Protein AF-A0A7C5HRA2-F1 (afdb_monomer)

Sequence (244 aa):
VQYHGIRIGRIEELNIDKDDVTTVIVEISVKAGTPIKTDVKAVMAAVGITGLKQIELVGGDPREENLKPGSYIQAGESTLDIITDKAQDIAAKIDEILRNIANTFDERTQQNIQEAVANTNNSLKNLDLILDDNREGLNESIQNIARISSELANLLSTINDVTEQLDLDQFNMTVSNINQSVSDLTSAFNNINYTVLESQDDVIETIRLLKESMQNINEFSRMISENPSLLFKSRSADSYQGGP

Nearest PDB structures (foldseek):
  8qbw-assembly1_A  TM=3.986E-01  e=1.048E+00  Nostoc punctiforme
  8iyj-assembly1_V0  TM=4.682E-01  e=3.256E+00  Mus musculus
  5nnv-assembly4_D  TM=4.179E-01  e=3.057E+00  Bacillus subtilis subsp. subtilis str. 168

Solvent-accessible surface area (backbone atoms only — not comparable to full-atom values): 14077 Å² total; per-residue (Å²): 57,28,46,87,90,39,82,47,38,41,76,77,46,79,43,66,36,90,90,42,77,91,42,75,50,71,44,68,48,65,51,88,89,65,90,47,28,65,70,27,24,41,22,61,40,68,52,73,94,82,58,49,74,41,48,33,42,45,80,45,60,86,89,48,57,72,54,57,91,93,61,88,68,49,77,45,81,31,70,67,58,56,50,52,52,52,49,51,53,51,51,51,51,51,54,50,52,53,51,52,55,52,60,69,66,28,72,64,55,53,49,52,52,52,51,51,52,52,52,51,54,51,51,52,53,53,48,54,52,55,50,53,56,49,51,53,55,48,52,52,51,51,54,49,52,53,50,52,52,52,52,50,53,52,49,52,57,56,46,72,76,63,69,93,84,64,66,61,67,68,48,51,52,49,53,51,53,49,52,50,52,53,50,52,53,54,50,53,48,55,52,48,54,52,55,52,51,52,53,46,53,53,48,51,52,50,51,50,54,48,50,55,51,51,50,52,51,50,51,51,52,49,50,42,71,79,41,61,66,56,77,69,55,71,81,74,82,84,80,87,91,77,80,136

Structure (mmCIF, N/CA/C/O backbone):
data_AF-A0A7C5HRA2-F1
#
_entry.id   AF-A0A7C5HRA2-F1
#
loop_
_atom_site.group_PDB
_atom_site.id
_atom_site.type_symbol
_atom_site.label_atom_id
_atom_site.label_alt_id
_atom_site.label_comp_id
_atom_site.label_asym_id
_atom_site.label_entity_id
_atom_site.label_seq_id
_atom_site.pdbx_PDB_ins_code
_atom_site.Cartn_x
_atom_site.Cartn_y
_atom_site.Cartn_z
_atom_site.occupancy
_atom_site.B_iso_or_equiv
_atom_site.auth_seq_id
_atom_site.auth_comp_id
_atom_site.auth_asym_id
_atom_site.auth_atom_id
_atom_site.pdbx_PDB_model_num
ATOM 1 N N . VAL A 1 1 ? 26.856 -2.374 -51.300 1.00 92.44 1 VAL A N 1
ATOM 2 C CA . VAL A 1 1 ? 25.779 -1.364 -51.299 1.00 92.44 1 VAL A CA 1
ATOM 3 C C . VAL A 1 1 ? 24.503 -2.031 -51.756 1.00 92.44 1 VAL A C 1
ATOM 5 O O . VAL A 1 1 ? 24.493 -2.638 -52.832 1.00 92.44 1 VAL A O 1
ATOM 8 N N . GLN A 1 2 ? 23.476 -1.984 -50.917 1.00 93.38 2 GLN A N 1
ATOM 9 C CA . GLN A 1 2 ? 22.158 -2.534 -51.212 1.00 93.38 2 GLN A CA 1
ATOM 10 C C . GLN A 1 2 ? 21.100 -1.438 -51.216 1.00 93.38 2 GLN A C 1
ATOM 12 O O . GLN A 1 2 ? 21.294 -0.392 -50.608 1.00 93.38 2 GLN A O 1
ATOM 17 N N . TYR A 1 3 ? 19.994 -1.693 -51.900 1.00 92.44 3 TYR A N 1
ATOM 18 C CA . TYR A 1 3 ? 18.800 -0.869 -51.841 1.00 92.44 3 TYR A CA 1
ATOM 19 C C . TYR A 1 3 ? 17.593 -1.800 -51.760 1.00 92.44 3 TYR A C 1
ATOM 21 O O . TYR A 1 3 ? 17.455 -2.669 -52.622 1.00 92.44 3 TYR A O 1
ATOM 29 N N . HIS A 1 4 ? 16.783 -1.680 -50.705 1.00 84.19 4 HIS A N 1
ATOM 30 C CA . HIS A 1 4 ? 15.670 -2.599 -50.422 1.00 84.19 4 HIS A CA 1
ATOM 31 C C . HIS A 1 4 ? 16.082 -4.088 -50.467 1.00 84.19 4 HIS A C 1
ATOM 33 O O . HIS A 1 4 ? 15.415 -4.913 -51.090 1.00 84.19 4 HIS A O 1
ATOM 39 N N . GLY A 1 5 ? 17.235 -4.437 -49.883 1.00 85.50 5 GLY A N 1
ATOM 40 C CA . GLY A 1 5 ? 17.765 -5.810 -49.901 1.00 85.50 5 GLY A CA 1
ATOM 41 C C . GLY A 1 5 ? 18.353 -6.292 -51.241 1.00 85.50 5 GLY A C 1
ATOM 42 O O . GLY A 1 5 ? 18.783 -7.441 -51.355 1.00 85.50 5 GLY A O 1
ATOM 43 N N . ILE A 1 6 ? 18.398 -5.443 -52.276 1.00 89.75 6 ILE A N 1
ATOM 44 C CA . ILE A 1 6 ? 18.963 -5.786 -53.589 1.00 89.75 6 ILE A CA 1
ATOM 45 C C . ILE A 1 6 ? 20.360 -5.186 -53.726 1.00 89.75 6 ILE A C 1
ATOM 47 O O . ILE A 1 6 ? 20.563 -3.983 -53.567 1.00 89.75 6 ILE A O 1
ATOM 51 N N . ARG A 1 7 ? 21.349 -6.006 -54.104 1.00 93.00 7 ARG A N 1
ATOM 52 C CA . ARG A 1 7 ? 22.711 -5.523 -54.381 1.00 93.00 7 ARG A CA 1
ATOM 53 C C . ARG A 1 7 ? 22.763 -4.703 -55.674 1.00 93.00 7 ARG A C 1
ATOM 55 O O . ARG A 1 7 ? 22.814 -5.244 -56.787 1.00 93.00 7 ARG A O 1
ATOM 62 N N . ILE A 1 8 ? 22.846 -3.389 -55.504 1.00 94.81 8 ILE A N 1
ATOM 63 C CA . ILE A 1 8 ? 22.911 -2.407 -56.594 1.00 94.81 8 ILE A CA 1
ATOM 64 C C . ILE A 1 8 ? 24.325 -1.888 -56.864 1.00 94.81 8 ILE A C 1
ATOM 66 O O . ILE A 1 8 ? 24.553 -1.281 -57.903 1.00 94.81 8 ILE A O 1
ATOM 70 N N . GLY A 1 9 ? 25.280 -2.129 -55.964 1.00 94.69 9 GLY A N 1
ATOM 71 C CA . GLY A 1 9 ? 26.586 -1.484 -56.046 1.00 94.69 9 GLY A CA 1
ATOM 72 C C . GLY A 1 9 ? 27.642 -2.034 -55.094 1.00 94.69 9 GLY A C 1
ATOM 73 O O . GLY A 1 9 ? 27.420 -3.018 -54.369 1.00 94.69 9 GLY A O 1
ATOM 74 N N . ARG A 1 10 ? 28.797 -1.372 -55.068 1.00 94.69 10 ARG A N 1
ATOM 75 C CA . ARG A 1 10 ? 29.923 -1.675 -54.172 1.00 94.69 10 ARG A CA 1
ATOM 76 C C . ARG A 1 10 ? 30.568 -0.389 -53.655 1.00 94.69 10 ARG A C 1
ATOM 78 O O . ARG A 1 10 ? 30.321 0.682 -54.191 1.00 94.69 10 ARG A O 1
ATOM 85 N N . ILE A 1 11 ? 31.335 -0.530 -52.583 1.00 93.94 11 ILE A N 1
ATOM 86 C CA . ILE A 1 11 ? 32.190 0.539 -52.068 1.00 93.94 11 ILE A CA 1
ATOM 87 C C . ILE A 1 11 ? 33.462 0.520 -52.910 1.00 93.94 11 ILE A C 1
ATOM 89 O O . ILE A 1 11 ? 33.999 -0.565 -53.140 1.00 93.94 11 ILE A O 1
ATOM 93 N N . GLU A 1 12 ? 33.884 1.681 -53.392 1.00 94.50 12 GLU A N 1
ATOM 94 C CA . GLU A 1 12 ? 35.141 1.835 -54.129 1.00 94.50 12 GLU A CA 1
ATOM 95 C C . GLU A 1 12 ? 36.240 2.350 -53.206 1.00 94.50 12 GLU A C 1
ATOM 97 O O . GLU A 1 12 ? 37.335 1.795 -53.193 1.00 94.50 12 GLU A O 1
ATOM 102 N N . GLU A 1 13 ? 35.928 3.355 -52.384 1.00 92.69 13 GLU A N 1
ATOM 103 C CA . GLU A 1 13 ? 36.918 4.012 -51.539 1.00 92.69 13 GLU A CA 1
ATOM 104 C C . GLU A 1 13 ? 36.322 4.431 -50.191 1.00 92.69 13 GLU A C 1
ATOM 106 O O . GLU A 1 13 ? 35.136 4.753 -50.083 1.00 92.69 13 GLU A O 1
ATOM 111 N N . LEU A 1 14 ? 37.160 4.412 -49.154 1.00 91.50 14 LEU A N 1
ATOM 112 C CA . LEU A 1 14 ? 36.863 4.984 -47.846 1.00 91.50 14 LEU A CA 1
ATOM 113 C C . LEU A 1 14 ? 37.978 5.955 -47.486 1.00 91.50 14 LEU A C 1
ATOM 115 O O . LEU A 1 14 ? 39.138 5.555 -47.401 1.00 91.50 14 LEU A O 1
ATOM 119 N N . ASN A 1 15 ? 37.606 7.200 -47.222 1.00 91.94 15 ASN A N 1
ATOM 120 C CA . ASN A 1 15 ? 38.526 8.247 -46.816 1.00 91.94 15 ASN A CA 1
ATOM 121 C C . ASN A 1 15 ? 38.026 8.917 -45.542 1.00 91.94 15 ASN A C 1
ATOM 123 O O . ASN A 1 15 ? 36.830 9.125 -45.367 1.00 91.94 15 ASN A O 1
ATOM 127 N N . ILE A 1 16 ? 38.950 9.270 -44.658 1.00 90.81 16 ILE A N 1
ATOM 128 C CA . ILE A 1 16 ? 38.650 10.177 -43.550 1.00 90.81 16 ILE A CA 1
ATOM 129 C C . ILE A 1 16 ? 38.608 11.591 -44.131 1.00 90.81 16 ILE A C 1
ATOM 131 O O . ILE A 1 16 ? 39.481 11.947 -44.931 1.00 90.81 16 ILE A O 1
ATOM 135 N N . ASP A 1 17 ? 37.591 12.368 -43.768 1.00 90.81 17 ASP A N 1
ATOM 136 C CA . ASP A 1 17 ? 37.504 13.758 -44.198 1.00 90.81 17 ASP A CA 1
ATOM 137 C C . ASP A 1 17 ? 38.705 14.548 -43.646 1.00 90.81 17 ASP A C 1
ATOM 139 O O . ASP A 1 17 ? 39.115 14.402 -42.493 1.00 90.81 17 ASP A O 1
ATOM 143 N N . LYS A 1 18 ? 39.325 15.352 -44.511 1.00 90.19 18 LYS A N 1
ATOM 144 C CA . LYS A 1 18 ? 40.526 16.123 -44.172 1.00 90.19 18 LYS A CA 1
ATOM 145 C C . LYS A 1 18 ? 40.200 17.307 -43.271 1.00 90.19 18 LYS A C 1
ATOM 147 O O . LYS A 1 18 ? 41.070 17.721 -42.506 1.00 90.19 18 LYS A O 1
ATOM 152 N N . ASP A 1 19 ? 38.979 17.821 -43.372 1.00 92.06 19 ASP A N 1
ATOM 153 C CA . ASP A 1 19 ? 38.521 18.973 -42.600 1.00 92.06 19 ASP A CA 1
ATOM 154 C C . ASP A 1 19 ? 37.875 18.546 -41.267 1.00 92.06 19 ASP A C 1
ATOM 156 O O . ASP A 1 19 ? 37.924 19.295 -40.291 1.00 92.06 19 ASP A O 1
ATOM 160 N N . ASP A 1 20 ? 37.350 17.316 -41.191 1.00 89.31 20 ASP A N 1
ATOM 161 C CA . ASP A 1 20 ? 36.813 16.700 -39.974 1.00 89.31 20 ASP A CA 1
ATOM 162 C C . ASP A 1 20 ? 37.189 15.212 -39.869 1.00 89.31 20 ASP A C 1
ATOM 164 O O . ASP A 1 20 ? 36.536 14.325 -40.417 1.00 89.31 20 ASP A O 1
ATOM 168 N N . VAL A 1 21 ? 38.209 14.915 -39.064 1.00 88.12 21 VAL A N 1
ATOM 169 C CA . VAL A 1 21 ? 38.712 13.544 -38.875 1.00 88.12 21 VAL A CA 1
ATOM 170 C C . VAL A 1 21 ? 37.714 12.584 -38.215 1.00 88.12 21 VAL A C 1
ATOM 172 O O . VAL A 1 21 ? 37.969 11.379 -38.170 1.00 88.12 21 VAL A O 1
ATOM 175 N N . THR A 1 22 ? 36.601 13.090 -37.674 1.00 86.38 22 THR A N 1
ATOM 176 C CA . THR A 1 22 ? 35.529 12.258 -37.109 1.00 86.38 22 THR A CA 1
ATOM 177 C C . THR A 1 22 ? 34.557 11.746 -38.174 1.00 86.38 22 THR A C 1
ATOM 179 O O . THR A 1 22 ? 33.800 10.808 -37.915 1.00 86.38 22 THR A O 1
ATOM 182 N N . THR A 1 23 ? 34.632 12.292 -39.389 1.00 84.31 23 THR A N 1
ATOM 183 C CA . THR A 1 23 ? 33.767 11.949 -40.514 1.00 84.31 23 THR A CA 1
ATOM 184 C C . THR A 1 23 ? 34.493 11.042 -41.512 1.00 84.31 23 THR A C 1
ATOM 186 O O . THR A 1 23 ? 35.639 11.276 -41.899 1.00 84.31 23 THR A O 1
ATOM 189 N N . VAL A 1 24 ? 33.809 9.986 -41.965 1.00 88.06 24 VAL A N 1
ATOM 190 C CA . VAL A 1 24 ? 34.295 9.083 -43.020 1.00 88.06 24 VAL A CA 1
ATOM 191 C C . VAL A 1 24 ? 33.462 9.288 -44.280 1.00 88.06 24 VAL A C 1
ATOM 193 O O . VAL A 1 24 ? 32.251 9.067 -44.281 1.00 88.06 24 VAL A O 1
ATOM 196 N N . ILE A 1 25 ? 34.124 9.668 -45.367 1.00 90.38 25 ILE A N 1
ATOM 197 C CA . ILE A 1 25 ? 33.543 9.790 -46.701 1.00 90.38 25 ILE A CA 1
ATOM 198 C C . ILE A 1 25 ? 33.693 8.446 -47.409 1.00 90.38 25 ILE A C 1
ATOM 200 O O . ILE A 1 25 ? 34.797 7.917 -47.553 1.00 90.38 25 ILE A O 1
ATOM 204 N N . VAL A 1 26 ? 32.570 7.891 -47.863 1.00 92.88 26 VAL A N 1
ATOM 205 C CA . VAL A 1 26 ? 32.544 6.619 -48.588 1.00 92.88 26 VAL A CA 1
ATOM 206 C C . VAL A 1 26 ? 32.121 6.856 -50.026 1.00 92.88 26 VAL A C 1
ATOM 208 O O . VAL A 1 26 ? 31.001 7.297 -50.286 1.00 92.88 26 VAL A O 1
ATOM 211 N N . GLU A 1 27 ? 32.999 6.511 -50.962 1.00 94.38 27 GLU A N 1
ATOM 212 C CA . GLU A 1 27 ? 32.669 6.515 -52.379 1.00 94.38 27 GLU A CA 1
ATOM 213 C C . GLU A 1 27 ? 32.070 5.166 -52.773 1.00 94.38 27 GLU A C 1
ATOM 215 O O . GLU A 1 27 ? 32.625 4.094 -52.507 1.00 94.38 27 GLU A O 1
ATOM 220 N N . ILE A 1 28 ? 30.906 5.217 -53.416 1.00 94.75 28 ILE A N 1
ATOM 221 C CA . ILE A 1 28 ? 30.190 4.033 -53.874 1.00 94.75 28 ILE A CA 1
ATOM 222 C C . ILE A 1 28 ? 29.969 4.083 -55.379 1.00 94.75 28 ILE A C 1
ATOM 224 O O . ILE A 1 28 ? 29.602 5.114 -55.937 1.00 94.75 28 ILE A O 1
ATOM 228 N N . SER A 1 29 ? 30.091 2.929 -56.029 1.00 94.44 29 SER A N 1
ATOM 229 C CA . SER A 1 29 ? 29.593 2.750 -57.388 1.00 94.44 29 SER A CA 1
ATOM 230 C C . SER A 1 29 ? 28.253 2.033 -57.368 1.00 94.44 29 SER A C 1
ATOM 232 O O . SER A 1 29 ? 28.039 1.061 -56.634 1.00 94.44 29 SER A O 1
ATOM 234 N N . VAL A 1 30 ? 27.340 2.505 -58.211 1.00 94.31 30 VAL A N 1
ATOM 235 C CA . VAL A 1 30 ? 26.008 1.931 -58.402 1.00 94.31 30 VAL A CA 1
ATOM 236 C C . VAL A 1 30 ? 25.861 1.508 -59.862 1.00 94.31 30 VAL A C 1
ATOM 238 O O . VAL A 1 30 ? 26.385 2.154 -60.768 1.00 94.31 30 VAL A O 1
ATOM 241 N N . LYS A 1 31 ? 25.158 0.398 -60.105 1.00 93.94 31 LYS A N 1
ATOM 242 C CA . LYS A 1 31 ? 24.840 -0.087 -61.452 1.00 93.94 31 LYS A CA 1
ATOM 243 C C . LYS A 1 31 ? 24.130 1.005 -62.256 1.00 93.94 31 LYS A C 1
ATOM 245 O O . LYS A 1 31 ? 23.144 1.580 -61.790 1.00 93.94 31 LYS A O 1
ATOM 250 N N . ALA A 1 32 ? 24.601 1.236 -63.479 1.00 88.88 32 ALA A N 1
ATOM 251 C CA . ALA A 1 32 ? 23.994 2.190 -64.400 1.00 88.88 32 ALA A CA 1
ATOM 252 C C . ALA A 1 32 ? 22.493 1.906 -64.589 1.00 88.88 32 ALA A C 1
ATOM 254 O O . ALA A 1 32 ? 22.083 0.752 -64.709 1.00 88.88 32 ALA A O 1
ATOM 255 N N . GLY A 1 33 ? 21.679 2.963 -64.595 1.00 87.00 33 GLY A N 1
ATOM 256 C CA . GLY A 1 33 ? 20.223 2.864 -64.727 1.00 87.00 33 GLY A CA 1
ATOM 257 C C . GLY A 1 33 ? 19.467 2.568 -63.427 1.00 87.00 33 GLY A C 1
ATOM 258 O O . GLY A 1 33 ? 18.241 2.555 -63.453 1.00 87.00 33 GLY A O 1
ATOM 259 N N . THR A 1 34 ? 20.149 2.371 -62.293 1.00 91.69 34 THR A N 1
ATOM 260 C CA . THR A 1 34 ? 19.475 2.263 -60.987 1.00 91.69 34 THR A CA 1
ATOM 261 C C . THR A 1 34 ? 18.924 3.637 -60.580 1.00 91.69 34 THR A C 1
ATOM 263 O O . THR A 1 34 ? 19.719 4.566 -60.422 1.00 91.69 34 THR A O 1
ATOM 266 N N . PRO A 1 35 ? 17.601 3.805 -60.400 1.00 89.94 35 PRO A N 1
ATOM 267 C CA . PRO A 1 35 ? 17.028 5.079 -59.986 1.00 89.94 35 PRO A CA 1
ATOM 268 C C . PRO A 1 35 ? 17.274 5.297 -58.489 1.00 89.94 35 PRO A C 1
ATOM 270 O O . PRO A 1 35 ? 16.682 4.618 -57.654 1.00 89.94 35 PRO A O 1
ATOM 273 N N . ILE A 1 36 ? 18.153 6.239 -58.153 1.00 93.75 36 ILE A N 1
ATOM 274 C CA . ILE A 1 36 ? 18.376 6.709 -56.780 1.00 93.75 36 ILE A CA 1
ATOM 275 C C . ILE A 1 36 ? 17.790 8.114 -56.680 1.00 93.75 36 ILE A C 1
ATOM 277 O O . ILE A 1 36 ? 18.061 8.946 -57.545 1.00 93.75 36 ILE A O 1
ATOM 281 N N . LYS A 1 37 ? 16.962 8.365 -55.667 1.00 95.31 37 LYS A N 1
ATOM 282 C CA . LYS A 1 37 ? 16.280 9.649 -55.461 1.00 95.31 37 LYS A CA 1
ATOM 283 C C . LYS A 1 37 ? 17.049 10.567 -54.516 1.00 95.31 37 LYS A C 1
ATOM 285 O O . LYS A 1 37 ? 17.941 10.114 -53.804 1.00 95.31 37 LYS A O 1
ATOM 290 N N . THR A 1 38 ? 16.704 11.850 -54.518 1.00 94.50 38 THR A N 1
ATOM 291 C CA . THR A 1 38 ? 17.317 12.884 -53.668 1.00 94.50 38 THR A CA 1
ATOM 292 C C . THR A 1 38 ? 17.037 12.720 -52.174 1.00 94.50 38 THR A C 1
ATOM 294 O O . THR A 1 38 ? 17.857 13.151 -51.369 1.00 94.50 38 THR A O 1
ATOM 297 N N . ASP A 1 39 ? 15.930 12.078 -51.790 1.00 93.88 39 ASP A N 1
ATOM 298 C CA . ASP A 1 39 ? 15.554 11.803 -50.393 1.00 93.88 39 ASP A CA 1
ATOM 299 C C . ASP A 1 39 ? 16.203 10.536 -49.813 1.00 93.88 39 ASP A C 1
ATOM 301 O O . ASP A 1 39 ? 16.046 10.242 -48.625 1.00 93.88 39 ASP A O 1
ATOM 305 N N . VAL A 1 40 ? 16.917 9.766 -50.639 1.00 94.81 40 VAL A N 1
ATOM 306 C CA . VAL A 1 40 ? 17.576 8.538 -50.199 1.00 94.81 40 VAL A CA 1
ATOM 307 C C . VAL A 1 40 ? 18.622 8.860 -49.136 1.00 94.81 40 VAL A C 1
ATOM 309 O O . VAL A 1 40 ? 19.435 9.773 -49.288 1.00 94.81 40 VAL A O 1
ATOM 312 N N . LYS A 1 41 ? 18.636 8.052 -48.076 1.00 94.19 41 LYS A N 1
ATOM 313 C CA . LYS A 1 41 ? 19.663 8.076 -47.033 1.00 94.19 41 LYS A CA 1
ATOM 314 C C . LYS A 1 41 ? 20.487 6.800 -47.065 1.00 94.19 41 LYS A C 1
ATOM 316 O O . LYS A 1 41 ? 19.970 5.725 -47.365 1.00 94.19 41 LYS A O 1
ATOM 321 N N . ALA A 1 42 ? 21.766 6.915 -46.735 1.00 93.06 42 ALA A N 1
ATOM 322 C CA . ALA A 1 42 ? 22.669 5.787 -46.575 1.00 93.06 42 ALA A CA 1
ATOM 323 C C . ALA A 1 42 ? 22.761 5.417 -45.092 1.00 93.06 42 ALA A C 1
ATOM 325 O O . ALA A 1 42 ? 23.238 6.209 -44.283 1.00 93.06 42 ALA A O 1
ATOM 326 N N . VAL A 1 43 ? 22.315 4.217 -44.737 1.00 90.75 43 VAL A N 1
ATOM 327 C CA . VAL A 1 43 ? 22.417 3.672 -43.380 1.00 90.75 43 VAL A CA 1
ATOM 328 C C . VAL A 1 43 ? 23.410 2.518 -43.350 1.00 90.75 43 VAL A C 1
ATOM 330 O O . VAL A 1 43 ? 23.557 1.755 -44.310 1.00 90.75 43 VAL A O 1
ATOM 333 N N . MET A 1 44 ? 24.109 2.382 -42.228 1.00 87.88 44 MET A N 1
ATOM 334 C CA . MET A 1 44 ? 24.960 1.229 -41.964 1.00 87.88 44 MET A CA 1
ATOM 335 C C . MET A 1 44 ? 24.098 0.092 -41.418 1.00 87.88 44 MET A C 1
ATOM 337 O O . MET A 1 44 ? 23.525 0.207 -40.340 1.00 87.88 44 MET A O 1
ATOM 341 N N . ALA A 1 45 ? 24.024 -1.017 -42.148 1.00 83.56 45 ALA A N 1
ATOM 342 C CA . ALA A 1 45 ? 23.272 -2.203 -41.754 1.00 83.56 45 ALA A CA 1
ATOM 343 C C . ALA A 1 45 ? 24.225 -3.367 -41.454 1.00 83.56 45 ALA A C 1
ATOM 345 O O . ALA A 1 45 ? 25.201 -3.585 -42.177 1.00 83.56 45 ALA A O 1
ATOM 346 N N . ALA A 1 46 ? 23.948 -4.138 -40.403 1.00 80.06 46 ALA A N 1
ATOM 347 C CA . ALA A 1 46 ? 24.658 -5.385 -40.128 1.00 80.06 46 ALA A CA 1
ATOM 348 C C . ALA A 1 46 ? 23.978 -6.552 -40.855 1.00 80.06 46 ALA A C 1
ATOM 350 O O . ALA A 1 46 ? 22.757 -6.694 -40.808 1.00 80.06 46 ALA A O 1
ATOM 351 N N . VAL A 1 47 ? 24.765 -7.405 -41.509 1.00 75.81 47 VAL A N 1
ATOM 352 C CA . VAL A 1 47 ? 24.266 -8.600 -42.198 1.00 75.81 47 VAL A CA 1
ATOM 353 C C . VAL A 1 47 ? 24.626 -9.845 -41.404 1.00 75.81 47 VAL A C 1
ATOM 355 O O . VAL A 1 47 ? 25.801 -10.164 -41.218 1.00 75.81 47 VAL A O 1
ATOM 358 N N . GLY A 1 48 ? 23.593 -10.583 -41.000 1.00 75.19 48 GLY A N 1
ATOM 359 C CA . GLY A 1 48 ? 23.735 -11.855 -40.302 1.00 75.19 48 GLY A CA 1
ATOM 360 C C . GLY A 1 48 ? 24.371 -11.733 -38.914 1.00 75.19 48 GLY A C 1
ATOM 361 O O . GLY A 1 48 ? 24.588 -10.650 -38.377 1.00 75.19 48 GLY A O 1
ATOM 362 N N . ILE A 1 49 ? 24.678 -12.890 -38.330 1.00 75.38 49 ILE A N 1
ATOM 363 C CA . ILE A 1 49 ? 25.199 -13.018 -36.957 1.00 75.38 49 ILE A CA 1
ATOM 364 C C . ILE A 1 49 ? 26.690 -12.667 -36.846 1.00 75.38 49 ILE A C 1
ATOM 366 O O . ILE A 1 49 ? 27.198 -12.467 -35.749 1.00 75.38 49 ILE A O 1
ATOM 370 N N . THR A 1 50 ? 27.405 -12.587 -37.974 1.00 75.69 50 THR A N 1
ATOM 371 C CA . THR A 1 50 ? 28.838 -12.258 -38.011 1.00 75.69 50 THR A CA 1
ATOM 372 C C . THR A 1 50 ? 29.110 -10.758 -37.903 1.00 75.69 50 THR A C 1
ATOM 374 O O . THR A 1 50 ? 30.269 -10.362 -37.819 1.00 75.69 50 THR A O 1
ATOM 377 N N . GLY A 1 51 ? 28.070 -9.916 -37.947 1.00 71.19 51 GLY A N 1
ATOM 378 C CA . GLY A 1 51 ? 28.197 -8.469 -37.764 1.00 71.19 51 GLY A CA 1
ATOM 379 C C . GLY A 1 51 ? 28.907 -7.741 -38.908 1.00 71.19 51 GLY A C 1
AT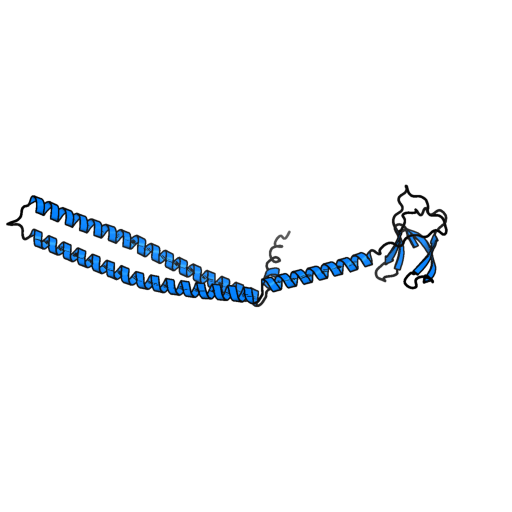OM 380 O O . GLY A 1 51 ? 29.388 -6.624 -38.719 1.00 71.19 51 GLY A O 1
ATOM 381 N N . LEU A 1 52 ? 28.990 -8.349 -40.098 1.00 79.44 52 LEU A N 1
ATOM 382 C CA . LEU A 1 52 ? 29.565 -7.680 -41.265 1.00 79.44 52 LEU A CA 1
ATOM 383 C C . LEU A 1 52 ? 28.687 -6.485 -41.638 1.00 79.44 52 LEU A C 1
ATOM 385 O O . LEU A 1 52 ? 27.485 -6.635 -41.859 1.00 79.44 52 LEU A O 1
ATOM 389 N N . LYS A 1 53 ? 29.291 -5.297 -41.699 1.00 82.06 53 LYS A N 1
ATOM 390 C CA . LYS A 1 53 ? 28.577 -4.057 -42.003 1.00 82.06 53 LYS A CA 1
ATOM 391 C C . LYS A 1 53 ? 28.501 -3.828 -43.511 1.00 82.06 53 LYS A C 1
ATOM 393 O O . LYS A 1 53 ? 29.469 -4.051 -44.237 1.00 82.06 53 LYS A O 1
ATOM 398 N N . GLN A 1 54 ? 27.358 -3.346 -43.975 1.00 87.81 54 GLN A N 1
ATOM 399 C CA . GLN A 1 54 ? 27.138 -2.913 -45.347 1.00 87.81 54 GLN A CA 1
ATOM 400 C C . GLN A 1 54 ? 26.421 -1.565 -45.377 1.00 87.81 54 GLN A C 1
ATOM 402 O O . GLN A 1 54 ? 25.707 -1.214 -44.444 1.00 87.81 54 GLN A O 1
ATOM 407 N N . ILE A 1 55 ? 26.558 -0.854 -46.493 1.00 91.62 55 ILE A N 1
ATOM 408 C CA . ILE A 1 55 ? 25.718 0.308 -46.783 1.00 91.62 55 ILE A CA 1
ATOM 409 C C . ILE A 1 55 ? 24.403 -0.178 -47.379 1.00 91.62 55 ILE A C 1
ATOM 411 O O . ILE A 1 55 ? 24.402 -0.853 -48.422 1.00 91.62 55 ILE A O 1
ATOM 415 N N . GLU A 1 56 ? 23.311 0.204 -46.736 1.00 92.31 56 GLU A N 1
ATOM 416 C CA . GLU A 1 56 ? 21.954 0.079 -47.238 1.00 92.31 56 GLU A CA 1
ATOM 417 C C . GLU A 1 56 ? 21.395 1.470 -47.524 1.00 92.31 56 GLU A C 1
ATOM 419 O O . GLU A 1 56 ? 21.505 2.391 -46.720 1.00 92.31 56 GLU A O 1
ATOM 424 N N . LEU A 1 57 ? 20.843 1.638 -48.716 1.00 93.19 57 LEU A N 1
ATOM 425 C CA . LEU A 1 57 ? 20.116 2.836 -49.084 1.00 93.19 57 LEU A CA 1
ATOM 426 C C . LEU A 1 57 ? 18.657 2.658 -48.658 1.00 93.19 57 LEU A C 1
ATOM 428 O O . LEU A 1 57 ? 18.082 1.589 -48.865 1.00 93.19 57 LEU A O 1
ATOM 432 N N . VAL A 1 58 ? 18.064 3.688 -48.065 1.00 91.56 58 VAL A N 1
ATOM 433 C CA . VAL A 1 58 ? 16.673 3.695 -47.589 1.00 91.56 58 VAL A CA 1
ATOM 434 C C . VAL A 1 58 ? 15.967 4.974 -48.036 1.00 91.56 58 VAL A C 1
ATOM 436 O O . VAL A 1 58 ? 16.605 6.015 -48.176 1.00 91.56 58 VAL A O 1
ATOM 439 N N . GLY A 1 59 ? 14.656 4.897 -48.270 1.00 90.50 59 GLY A N 1
ATOM 440 C CA . GLY A 1 59 ? 13.860 5.987 -48.849 1.00 90.50 59 GLY A CA 1
ATOM 441 C C . GLY A 1 59 ? 13.657 5.821 -50.354 1.00 90.50 59 GLY A C 1
ATOM 442 O O . GLY A 1 59 ? 13.739 4.704 -50.874 1.00 90.50 59 GLY A O 1
ATOM 443 N N . GLY A 1 60 ? 13.408 6.923 -51.057 1.00 91.12 60 GLY A N 1
ATOM 444 C CA . GLY A 1 60 ? 13.206 6.940 -52.502 1.00 91.12 60 GLY A CA 1
ATOM 445 C C . GLY A 1 60 ? 11.774 7.194 -52.922 1.00 91.12 60 GLY A C 1
ATOM 446 O O . GLY A 1 60 ? 11.219 6.415 -53.703 1.00 91.12 60 GLY A O 1
ATOM 447 N N . ASP A 1 61 ? 11.176 8.271 -52.415 1.00 91.69 61 ASP A N 1
ATOM 448 C CA . ASP A 1 61 ? 9.860 8.715 -52.867 1.00 91.69 61 ASP A CA 1
ATOM 449 C C . ASP A 1 61 ? 9.866 8.887 -54.405 1.00 91.69 61 ASP A C 1
ATOM 451 O O . ASP A 1 61 ? 10.684 9.629 -54.958 1.00 91.69 61 ASP A O 1
ATOM 455 N N . PRO A 1 62 ? 8.971 8.210 -55.150 1.00 88.81 62 PRO A N 1
ATOM 456 C CA . PRO A 1 62 ? 8.932 8.297 -56.608 1.00 88.81 62 PRO A CA 1
ATOM 457 C C . PRO A 1 62 ? 8.768 9.721 -57.157 1.00 88.81 62 PRO A C 1
ATOM 459 O O . PRO A 1 62 ? 9.144 9.960 -58.308 1.00 88.81 62 PRO A O 1
ATOM 462 N N . ARG A 1 63 ? 8.203 10.635 -56.354 1.00 92.62 63 ARG A N 1
ATOM 463 C CA . ARG A 1 63 ? 7.964 12.046 -56.697 1.00 92.62 63 ARG A CA 1
ATOM 464 C C . ARG A 1 63 ? 9.226 12.902 -56.643 1.00 92.62 63 ARG A C 1
ATOM 466 O O . ARG A 1 63 ? 9.236 13.978 -57.232 1.00 92.62 63 ARG A O 1
ATOM 473 N N . GLU A 1 64 ? 10.263 12.428 -55.965 1.00 93.75 64 GLU A N 1
ATOM 474 C CA . GLU A 1 64 ? 11.535 13.128 -55.827 1.00 93.75 64 GLU A CA 1
ATOM 475 C C . GLU A 1 64 ? 12.380 13.023 -57.102 1.00 93.75 64 GLU A C 1
ATOM 477 O O . GLU A 1 64 ? 12.227 12.113 -57.934 1.00 93.75 64 GLU A O 1
ATOM 482 N N . GLU A 1 65 ? 13.299 13.972 -57.264 1.00 93.94 65 GLU A N 1
ATOM 483 C CA . GLU A 1 65 ? 14.209 13.998 -58.402 1.00 93.94 65 GLU A CA 1
ATOM 484 C C . GLU A 1 65 ? 15.240 12.866 -58.318 1.00 93.94 65 GLU A C 1
ATOM 486 O O . GLU A 1 65 ? 15.562 12.342 -57.250 1.00 93.94 65 GLU A O 1
ATOM 491 N N . ASN A 1 66 ? 15.773 12.458 -59.472 1.00 92.62 66 ASN A N 1
ATOM 492 C CA . ASN A 1 66 ? 16.861 11.487 -59.490 1.00 92.62 66 ASN A CA 1
ATOM 493 C C . ASN A 1 66 ? 18.168 12.170 -59.076 1.00 92.62 66 ASN A C 1
ATOM 495 O O . ASN A 1 66 ? 18.559 13.196 -59.639 1.00 92.62 66 ASN A O 1
ATOM 499 N N . LEU A 1 67 ? 18.874 11.546 -58.142 1.00 93.56 67 LEU A N 1
ATOM 500 C CA . LEU A 1 67 ? 20.187 11.973 -57.702 1.00 93.56 67 LEU A CA 1
ATOM 501 C C . LEU A 1 67 ? 21.190 11.861 -58.861 1.00 93.56 67 LEU A C 1
ATOM 503 O O . LEU A 1 67 ? 21.278 10.832 -59.538 1.00 93.56 67 LEU A O 1
ATOM 507 N N . LYS A 1 68 ? 21.954 12.928 -59.107 1.00 92.25 68 LYS A N 1
ATOM 508 C CA . LYS A 1 68 ? 22.941 12.961 -60.194 1.00 92.25 68 LYS A CA 1
ATOM 509 C C . LYS A 1 68 ? 24.218 12.210 -59.788 1.00 92.25 68 LYS A C 1
ATOM 511 O O . LYS A 1 68 ? 24.616 12.305 -58.625 1.00 92.25 68 LYS A O 1
ATOM 516 N N . PRO A 1 69 ? 24.911 11.527 -60.718 1.00 89.69 69 PRO A N 1
ATOM 517 C CA . PRO A 1 69 ? 26.223 10.941 -60.44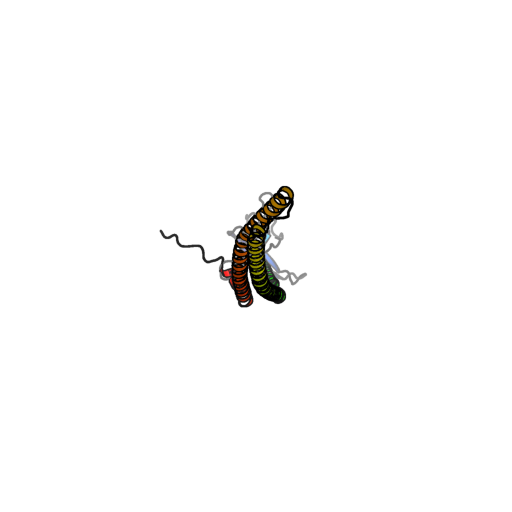1 1.00 89.69 69 PRO A CA 1
ATOM 518 C C . PRO A 1 69 ? 27.201 11.967 -59.851 1.00 89.69 69 PRO A C 1
ATOM 520 O O . PRO A 1 69 ? 27.230 13.113 -60.297 1.00 89.69 69 PRO A O 1
ATOM 523 N N . GLY A 1 70 ? 27.979 11.553 -58.848 1.00 88.31 70 GLY A N 1
ATOM 524 C CA . GLY A 1 70 ? 28.902 12.427 -58.111 1.00 88.31 70 GLY A CA 1
ATOM 525 C C . GLY A 1 70 ? 28.249 13.303 -57.034 1.00 88.31 70 GLY A C 1
ATOM 526 O O . GLY A 1 70 ? 28.947 14.069 -56.379 1.00 88.31 70 GLY A O 1
ATOM 527 N N . SER A 1 71 ? 26.930 13.206 -56.834 1.00 92.44 71 SER A N 1
ATOM 528 C CA . SER A 1 71 ? 26.247 13.883 -55.723 1.00 92.44 71 SER A CA 1
ATOM 529 C C . SER A 1 71 ? 26.406 13.108 -54.413 1.00 92.44 71 SER A C 1
ATOM 531 O O . SER A 1 71 ? 26.613 11.895 -54.416 1.00 92.44 71 SER A O 1
ATOM 533 N N . TYR A 1 72 ? 26.235 13.806 -53.292 1.00 91.31 72 TYR A N 1
ATOM 534 C CA . TYR A 1 72 ? 26.287 13.218 -51.955 1.00 91.31 72 TYR A CA 1
ATOM 535 C C . TYR A 1 72 ? 24.934 12.645 -51.520 1.00 91.31 72 TYR A C 1
ATOM 537 O O . TYR A 1 72 ? 23.885 13.231 -51.789 1.00 91.31 72 TYR A O 1
ATOM 545 N N . ILE A 1 73 ? 24.977 11.519 -50.806 1.00 93.38 73 ILE A N 1
ATOM 546 C CA . ILE A 1 73 ? 23.829 10.903 -50.128 1.00 93.38 73 ILE A CA 1
ATOM 547 C C . ILE A 1 73 ? 23.971 11.188 -48.633 1.00 93.38 73 ILE A C 1
ATOM 549 O O . ILE A 1 73 ? 25.042 10.966 -48.068 1.00 93.38 73 ILE A O 1
ATOM 553 N N . GLN A 1 74 ? 22.907 11.663 -47.984 1.00 91.12 74 GLN A N 1
ATOM 554 C CA . GLN A 1 74 ? 22.943 11.923 -46.543 1.00 91.12 74 GLN A CA 1
ATOM 555 C C . GLN A 1 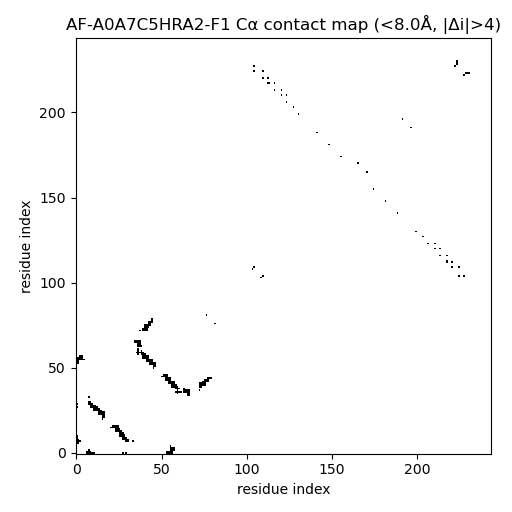74 ? 23.041 10.615 -45.750 1.00 91.12 74 GLN A C 1
ATOM 557 O O . GLN A 1 74 ? 22.358 9.636 -46.061 1.00 91.12 74 GLN A O 1
ATOM 562 N N . ALA A 1 75 ? 23.855 10.609 -44.694 1.00 88.56 75 ALA A N 1
ATOM 563 C CA . ALA A 1 75 ? 23.880 9.506 -43.742 1.00 88.56 75 ALA A CA 1
ATOM 564 C C . ALA A 1 75 ? 22.567 9.466 -42.940 1.00 88.56 75 ALA A C 1
ATOM 566 O O . ALA A 1 75 ? 22.045 10.502 -42.523 1.00 88.56 75 ALA A O 1
ATOM 567 N N . GLY A 1 76 ? 22.017 8.270 -42.745 1.00 83.19 76 GLY A N 1
ATOM 568 C CA . GLY A 1 76 ? 20.903 8.018 -41.835 1.00 83.19 76 GLY A CA 1
ATOM 569 C C . GLY A 1 76 ? 21.355 7.261 -40.586 1.00 83.19 76 GLY A C 1
ATOM 570 O O . GLY A 1 76 ? 22.460 6.721 -40.537 1.00 83.19 76 GLY A O 1
ATOM 571 N N . GLU A 1 77 ? 20.477 7.182 -39.591 1.00 78.31 77 GLU A N 1
ATOM 572 C CA . GLU A 1 77 ? 20.732 6.436 -38.357 1.00 78.31 77 GLU A CA 1
ATOM 573 C C . GLU A 1 77 ? 20.681 4.919 -38.596 1.00 78.31 77 GLU A C 1
ATOM 575 O O . GLU A 1 77 ? 19.805 4.405 -39.297 1.00 78.31 77 GLU A O 1
ATOM 580 N N . SER A 1 78 ? 21.626 4.188 -38.004 1.00 70.94 78 SER A N 1
ATOM 581 C CA . SER A 1 78 ? 21.631 2.723 -38.011 1.00 70.94 78 SER A CA 1
ATOM 582 C C . SER A 1 78 ? 20.577 2.190 -37.037 1.00 70.94 78 SER A C 1
ATOM 584 O O . SER A 1 78 ? 20.481 2.623 -35.890 1.00 70.94 78 SER A O 1
ATOM 586 N N . THR A 1 79 ? 19.808 1.183 -37.460 1.00 65.50 79 THR A N 1
ATOM 587 C CA . THR A 1 79 ? 18.801 0.519 -36.612 1.00 65.50 79 THR A CA 1
ATOM 588 C C . THR A 1 79 ? 19.392 -0.123 -35.359 1.00 65.50 79 THR A C 1
ATOM 590 O O . THR A 1 79 ? 18.696 -0.230 -34.354 1.00 65.50 79 THR A O 1
ATOM 593 N N . LEU A 1 80 ? 20.657 -0.556 -35.391 1.00 63.97 80 LEU A N 1
ATOM 594 C CA . LEU A 1 80 ? 21.321 -1.114 -34.207 1.00 63.97 80 LEU A CA 1
ATOM 595 C C . LEU A 1 80 ? 21.653 -0.043 -33.168 1.00 63.97 80 LEU A C 1
ATOM 597 O O . LEU A 1 80 ? 21.590 -0.328 -31.972 1.00 63.97 80 LEU A O 1
ATOM 601 N N . ASP A 1 81 ? 21.959 1.170 -33.618 1.00 64.50 81 ASP A N 1
ATOM 602 C CA . ASP A 1 81 ? 22.286 2.288 -32.734 1.00 64.50 81 ASP A CA 1
ATOM 603 C C . ASP A 1 81 ? 21.006 2.703 -31.991 1.00 64.50 81 ASP A C 1
ATOM 605 O O . ASP A 1 81 ? 20.969 2.702 -30.763 1.00 64.50 81 ASP A O 1
ATOM 609 N N . ILE A 1 82 ? 19.891 2.825 -32.726 1.00 63.59 82 ILE A N 1
ATOM 610 C CA . ILE A 1 82 ? 18.554 3.081 -32.164 1.00 63.59 82 ILE A CA 1
ATOM 611 C C . ILE A 1 82 ? 18.139 2.006 -31.143 1.00 63.59 82 ILE A C 1
ATOM 613 O O . ILE A 1 82 ? 17.583 2.324 -30.090 1.00 63.59 82 ILE A O 1
ATOM 617 N N . ILE A 1 83 ? 18.368 0.720 -31.437 1.00 67.00 83 ILE A N 1
ATOM 618 C CA . ILE A 1 83 ? 18.013 -0.378 -30.519 1.00 67.00 83 ILE A CA 1
ATOM 619 C C . ILE A 1 83 ? 18.860 -0.324 -29.245 1.00 67.00 83 ILE A C 1
ATOM 621 O O . ILE A 1 83 ? 18.336 -0.557 -28.156 1.00 67.00 83 ILE A O 1
ATOM 625 N N . THR A 1 84 ? 20.152 -0.024 -29.374 1.00 71.06 84 THR A N 1
ATOM 626 C CA . THR A 1 84 ? 21.076 0.041 -28.236 1.00 71.06 84 THR A CA 1
ATOM 627 C C . THR A 1 84 ? 20.695 1.179 -27.294 1.00 71.06 84 THR A C 1
ATOM 629 O O . THR A 1 84 ? 20.589 0.953 -26.089 1.00 71.06 84 THR A O 1
ATOM 632 N N . ASP A 1 85 ? 20.379 2.353 -27.838 1.00 70.25 85 ASP A N 1
ATOM 633 C CA . ASP A 1 85 ? 19.948 3.514 -27.055 1.00 70.25 85 ASP A CA 1
ATOM 634 C C . ASP A 1 85 ? 18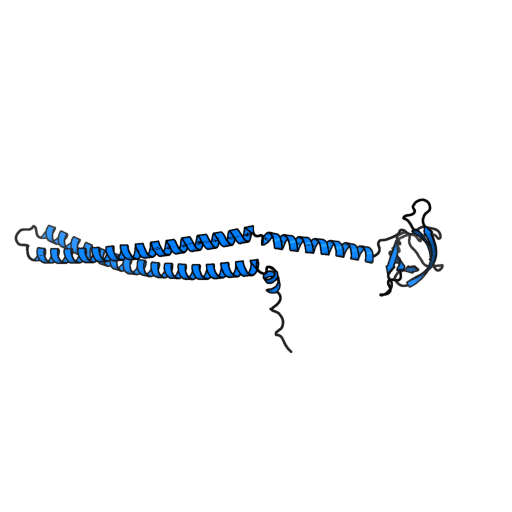.624 3.234 -26.331 1.00 70.25 85 ASP A C 1
ATOM 636 O O . ASP A 1 85 ? 18.501 3.418 -25.118 1.00 70.25 85 ASP A O 1
ATOM 640 N N . LYS A 1 86 ? 17.646 2.652 -27.040 1.00 69.12 86 LYS A N 1
ATOM 641 C CA . LYS A 1 86 ? 16.369 2.221 -26.446 1.00 69.12 86 LYS A CA 1
ATOM 642 C C . LYS A 1 86 ? 16.562 1.201 -25.321 1.00 69.12 86 LYS A C 1
ATOM 644 O O . LYS A 1 86 ? 15.824 1.233 -24.338 1.00 69.12 86 LYS A O 1
ATOM 649 N N . ALA A 1 87 ? 17.514 0.279 -25.458 1.00 69.06 87 ALA A N 1
ATOM 650 C CA . ALA A 1 87 ? 17.798 -0.719 -24.432 1.00 69.06 87 ALA A CA 1
ATOM 651 C C . ALA A 1 87 ? 18.408 -0.086 -23.170 1.00 69.06 87 ALA A C 1
ATOM 653 O O . ALA A 1 87 ? 18.037 -0.474 -22.060 1.00 69.06 87 ALA A O 1
ATOM 654 N N . GLN A 1 88 ? 19.286 0.909 -23.327 1.00 75.75 88 GLN A N 1
ATOM 655 C CA . GLN A 1 88 ? 19.845 1.672 -22.206 1.00 75.75 88 GLN A CA 1
ATOM 656 C C . GLN A 1 88 ? 18.760 2.469 -21.469 1.00 75.75 88 GLN A C 1
ATOM 658 O O . GLN A 1 88 ? 18.686 2.402 -20.241 1.00 75.75 88 GLN A O 1
ATOM 663 N N . ASP A 1 89 ? 17.857 3.126 -22.202 1.00 74.50 89 ASP A N 1
ATOM 664 C CA . ASP A 1 89 ? 16.710 3.838 -21.622 1.00 74.50 89 ASP A CA 1
ATOM 665 C C . ASP A 1 89 ? 15.798 2.906 -20.808 1.00 74.50 89 ASP A C 1
ATOM 667 O O . ASP A 1 89 ? 15.338 3.251 -19.716 1.00 74.50 89 ASP A O 1
ATOM 671 N N . ILE A 1 90 ? 15.524 1.705 -21.328 1.00 71.38 90 ILE A N 1
ATOM 672 C CA . ILE A 1 90 ? 14.720 0.695 -20.628 1.00 71.38 90 ILE A CA 1
ATOM 673 C C . ILE A 1 90 ? 15.428 0.242 -19.348 1.00 71.38 90 ILE A C 1
ATOM 675 O O . ILE A 1 90 ? 14.786 0.159 -18.300 1.00 71.38 90 ILE A O 1
ATOM 679 N N . ALA A 1 91 ? 16.736 -0.018 -19.408 1.00 72.00 91 ALA A N 1
ATOM 680 C CA . ALA A 1 91 ? 17.515 -0.413 -18.238 1.00 72.00 91 ALA A CA 1
ATOM 681 C C . ALA A 1 91 ? 17.487 0.668 -17.144 1.00 72.00 91 ALA A C 1
ATOM 683 O O . ALA A 1 91 ? 17.257 0.350 -15.977 1.00 72.00 91 ALA A O 1
ATOM 684 N N . ALA A 1 92 ? 17.624 1.944 -17.522 1.00 78.81 92 ALA A N 1
ATOM 685 C CA . ALA A 1 92 ? 17.538 3.067 -16.591 1.00 78.81 92 ALA A CA 1
ATOM 686 C C . ALA A 1 92 ? 16.158 3.165 -15.913 1.00 78.81 92 ALA A C 1
ATOM 688 O O . ALA A 1 92 ? 16.073 3.355 -14.699 1.00 78.81 92 ALA A O 1
ATOM 689 N N . LYS A 1 93 ? 15.069 2.966 -16.669 1.00 70.19 93 LYS A N 1
ATOM 690 C CA . LYS A 1 93 ? 13.702 2.964 -16.117 1.00 70.19 93 LYS A CA 1
ATOM 691 C C . LYS A 1 93 ? 13.439 1.792 -15.177 1.00 70.19 93 LYS A C 1
ATOM 693 O O . LYS A 1 93 ? 12.741 1.957 -14.180 1.00 70.19 93 LYS A O 1
ATOM 698 N N . ILE A 1 94 ? 13.986 0.613 -15.475 1.00 66.56 94 ILE A N 1
ATOM 699 C CA . ILE A 1 94 ? 13.897 -0.546 -14.577 1.00 66.56 94 ILE A CA 1
ATOM 700 C C . ILE A 1 94 ? 14.603 -0.236 -13.254 1.00 66.56 94 ILE A C 1
ATOM 702 O O . ILE A 1 94 ? 14.036 -0.475 -12.191 1.00 66.56 94 ILE A O 1
ATOM 706 N N . ASP A 1 95 ? 15.799 0.346 -13.310 1.00 70.00 95 ASP A N 1
ATOM 707 C CA . ASP A 1 95 ? 16.578 0.721 -12.127 1.00 70.00 95 ASP A CA 1
ATOM 708 C C . ASP A 1 95 ? 15.854 1.781 -11.263 1.00 70.00 95 ASP A C 1
ATOM 710 O O . ASP A 1 95 ? 15.814 1.685 -10.036 1.00 70.00 95 ASP A O 1
ATOM 714 N N . GLU A 1 96 ? 15.183 2.754 -11.888 1.00 72.06 96 GLU A N 1
ATOM 715 C CA . GLU A 1 96 ? 14.334 3.734 -11.194 1.00 72.06 96 GLU A CA 1
ATOM 716 C C . GLU A 1 96 ? 13.116 3.091 -10.506 1.00 72.06 96 GLU A C 1
ATOM 718 O O . GLU A 1 96 ? 12.842 3.370 -9.336 1.00 72.06 96 GLU A O 1
ATOM 723 N N . ILE A 1 97 ? 12.408 2.191 -11.196 1.00 61.16 97 ILE A N 1
ATOM 724 C CA . ILE A 1 97 ? 11.264 1.459 -10.631 1.00 61.16 97 ILE A CA 1
ATOM 725 C C . ILE A 1 97 ? 11.703 0.632 -9.417 1.00 61.16 97 ILE A C 1
ATOM 727 O O . ILE A 1 97 ? 11.036 0.661 -8.381 1.00 61.16 97 ILE A O 1
ATOM 731 N N . LEU A 1 98 ? 12.839 -0.065 -9.515 1.00 61.81 98 LEU A N 1
ATOM 732 C CA . LEU A 1 98 ? 13.383 -0.865 -8.418 1.00 61.81 98 LEU A CA 1
ATOM 733 C C . LEU A 1 98 ? 13.742 -0.001 -7.202 1.00 61.81 98 LEU A C 1
ATOM 735 O O . LEU A 1 98 ? 13.405 -0.370 -6.076 1.00 61.81 98 LEU A O 1
ATOM 739 N N . ARG A 1 99 ? 14.344 1.177 -7.414 1.00 68.00 99 ARG A N 1
ATOM 740 C CA . ARG A 1 99 ? 14.613 2.143 -6.335 1.00 68.00 99 ARG A CA 1
ATOM 741 C C . ARG A 1 99 ? 13.336 2.667 -5.680 1.00 68.00 99 ARG A C 1
ATOM 743 O O . ARG A 1 99 ? 13.271 2.740 -4.457 1.00 68.00 99 ARG A O 1
ATOM 750 N N . ASN A 1 100 ? 12.308 2.992 -6.459 1.00 57.41 100 ASN A N 1
ATOM 751 C CA . ASN A 1 100 ? 11.037 3.490 -5.922 1.00 57.41 100 ASN A CA 1
ATOM 752 C C . ASN A 1 100 ? 10.284 2.427 -5.110 1.00 57.41 100 ASN A C 1
ATOM 754 O O . ASN A 1 100 ? 9.716 2.738 -4.063 1.00 57.41 100 ASN A O 1
ATOM 758 N N . ILE A 1 101 ? 10.325 1.165 -5.545 1.00 53.56 101 ILE A N 1
ATOM 759 C CA . ILE A 1 101 ? 9.783 0.031 -4.785 1.00 53.56 101 ILE A CA 1
ATOM 760 C C . ILE A 1 101 ? 10.544 -0.135 -3.464 1.00 53.56 101 ILE A C 1
ATOM 762 O O . ILE A 1 101 ? 9.912 -0.254 -2.416 1.00 53.56 101 ILE A O 1
ATOM 766 N N . ALA A 1 102 ? 11.880 -0.092 -3.502 1.00 55.81 102 ALA A N 1
ATOM 767 C CA . ALA A 1 102 ? 12.709 -0.190 -2.303 1.00 55.81 102 ALA A CA 1
ATOM 768 C C . ALA A 1 102 ? 12.434 0.956 -1.311 1.00 55.81 102 ALA A C 1
ATOM 770 O O . ALA A 1 102 ? 12.336 0.715 -0.114 1.00 55.81 102 ALA A O 1
ATOM 771 N N . ASN A 1 103 ? 12.226 2.181 -1.805 1.00 56.12 103 ASN A N 1
ATOM 772 C CA . ASN A 1 103 ? 11.924 3.352 -0.973 1.00 56.12 103 ASN A CA 1
ATOM 773 C C . ASN A 1 103 ? 10.486 3.367 -0.422 1.00 56.12 103 ASN A C 1
ATOM 775 O O . ASN A 1 103 ? 10.231 3.992 0.602 1.00 56.12 103 ASN A O 1
ATOM 779 N N . THR A 1 104 ? 9.536 2.697 -1.079 1.00 50.41 104 THR A N 1
ATOM 780 C CA . THR A 1 104 ? 8.151 2.566 -0.580 1.00 50.41 104 THR A CA 1
ATOM 781 C C . THR A 1 104 ? 8.057 1.544 0.565 1.00 50.41 104 THR A C 1
ATOM 783 O O . THR A 1 104 ? 7.152 1.622 1.390 1.00 50.41 104 THR A O 1
ATOM 786 N N . PHE A 1 105 ? 9.023 0.625 0.654 1.00 55.56 105 PHE A N 1
ATOM 787 C CA . PHE A 1 105 ? 9.226 -0.298 1.777 1.00 55.56 105 PHE A CA 1
ATOM 788 C C . PHE A 1 105 ? 10.472 0.071 2.600 1.00 55.56 105 PHE A C 1
ATOM 790 O O . PHE A 1 105 ? 11.191 -0.810 3.076 1.00 55.56 105 PHE A O 1
ATOM 797 N N . ASP A 1 106 ? 10.731 1.373 2.759 1.00 61.50 106 ASP A N 1
ATOM 798 C CA . ASP A 1 106 ? 11.839 1.875 3.573 1.00 61.50 106 ASP A CA 1
ATOM 799 C C . ASP A 1 106 ? 11.702 1.486 5.062 1.00 61.50 106 ASP A C 1
ATOM 801 O O . ASP A 1 106 ? 10.619 1.162 5.561 1.00 61.50 106 ASP A O 1
ATOM 805 N N . GLU A 1 107 ? 12.820 1.536 5.797 1.00 63.22 107 GLU A N 1
ATOM 806 C CA . GLU A 1 107 ? 12.865 1.258 7.245 1.00 63.22 107 GLU A CA 1
ATOM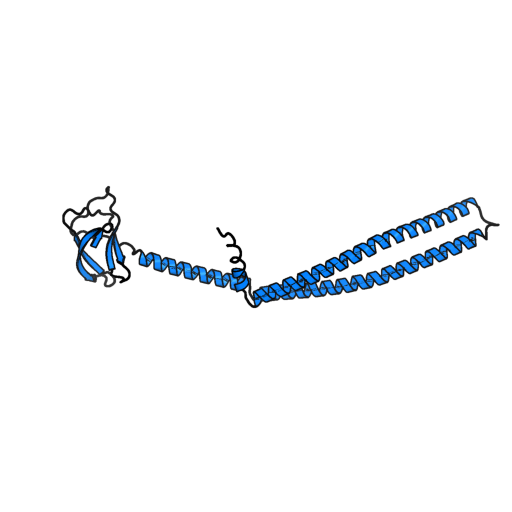 807 C C . GLU A 1 107 ? 11.841 2.092 8.029 1.00 63.22 107 GLU A C 1
ATOM 809 O O . GLU A 1 107 ? 11.263 1.618 9.004 1.00 63.22 107 GLU A O 1
ATOM 814 N N . ARG A 1 108 ? 11.559 3.316 7.573 1.00 59.25 108 ARG A N 1
ATOM 815 C CA . ARG A 1 108 ? 10.589 4.224 8.191 1.00 59.25 108 ARG A CA 1
ATOM 816 C C . ARG A 1 108 ? 9.156 3.704 8.084 1.00 59.25 108 ARG A C 1
ATOM 818 O O . ARG A 1 108 ? 8.409 3.766 9.056 1.00 59.25 108 ARG A O 1
ATOM 825 N N . THR A 1 109 ? 8.754 3.175 6.932 1.00 56.50 109 THR A N 1
ATOM 826 C CA . THR A 1 109 ? 7.425 2.572 6.756 1.00 56.50 109 THR A CA 1
ATOM 827 C C . THR A 1 109 ? 7.286 1.313 7.611 1.00 56.50 109 THR A C 1
ATOM 829 O O . THR A 1 109 ? 6.247 1.103 8.238 1.00 56.50 109 THR A O 1
ATOM 832 N N . GLN A 1 110 ? 8.354 0.519 7.723 1.00 59.28 110 GLN A N 1
ATOM 833 C CA . GLN A 1 110 ? 8.384 -0.650 8.605 1.00 59.28 110 GLN A CA 1
ATOM 834 C C . GLN A 1 110 ? 8.268 -0.261 10.086 1.00 59.28 110 GLN A C 1
ATOM 836 O O . GLN A 1 110 ? 7.4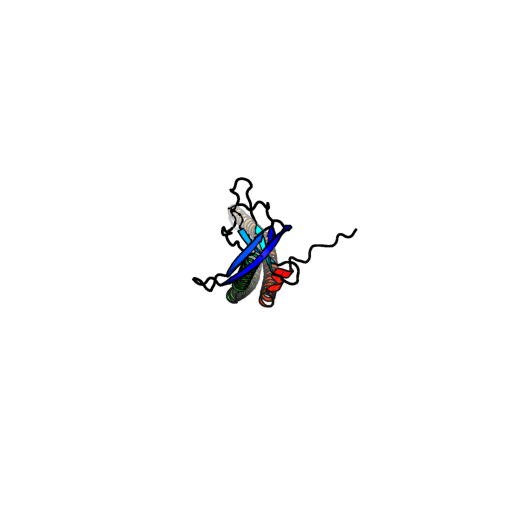75 -0.864 10.809 1.00 59.28 110 GLN A O 1
ATOM 841 N N . GLN A 1 111 ? 8.992 0.772 10.527 1.00 62.25 111 GLN A N 1
ATOM 842 C CA . GLN A 1 111 ? 8.898 1.313 11.887 1.00 62.25 111 GLN A CA 1
ATOM 843 C C . GLN A 1 111 ? 7.488 1.824 12.196 1.00 62.25 111 GLN A C 1
ATOM 845 O O . GLN A 1 111 ? 6.922 1.451 13.218 1.00 62.25 111 GLN A O 1
ATOM 850 N N . ASN A 1 112 ? 6.871 2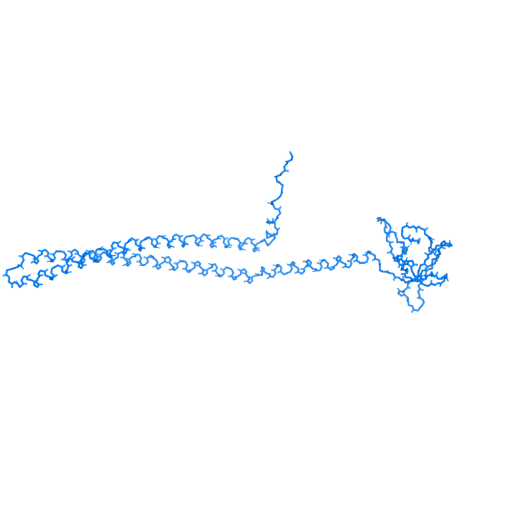.578 11.282 1.00 52.91 112 ASN A N 1
ATOM 851 C CA . ASN A 1 112 ? 5.507 3.081 11.464 1.00 52.91 112 ASN A CA 1
ATOM 852 C C . ASN A 1 112 ? 4.480 1.948 11.617 1.00 52.91 112 ASN A C 1
ATOM 854 O O . ASN A 1 112 ? 3.574 2.043 12.443 1.00 52.91 112 ASN A O 1
ATOM 858 N N . ILE A 1 113 ? 4.613 0.865 10.839 1.00 56.12 113 ILE A N 1
ATOM 859 C CA . ILE A 1 113 ? 3.733 -0.306 10.964 1.00 56.12 113 ILE A CA 1
ATOM 860 C C . ILE A 1 113 ? 3.967 -1.004 12.309 1.00 56.12 113 ILE A C 1
ATOM 862 O O . ILE A 1 113 ? 2.999 -1.337 12.990 1.00 56.12 113 ILE A O 1
ATOM 866 N N . GLN A 1 114 ? 5.223 -1.194 12.722 1.00 60.31 114 GLN A N 1
ATOM 867 C CA . GLN A 1 114 ? 5.548 -1.808 14.015 1.00 60.31 114 GLN A CA 1
ATOM 868 C C . GLN A 1 114 ? 5.009 -0.986 15.193 1.00 60.31 114 GLN A C 1
ATOM 870 O O . GLN A 1 114 ? 4.399 -1.549 16.103 1.00 60.31 114 GLN A O 1
ATOM 875 N N . GLU A 1 115 ? 5.170 0.337 15.163 1.00 59.28 115 GLU A N 1
ATOM 876 C CA . GLU A 1 115 ? 4.641 1.243 16.185 1.00 59.28 115 GLU A CA 1
ATOM 877 C C . GLU A 1 115 ? 3.111 1.244 16.215 1.00 59.28 115 GLU A C 1
ATOM 879 O O . GLU A 1 115 ? 2.521 1.158 17.293 1.00 59.28 115 GLU A O 1
ATOM 884 N N . ALA A 1 116 ? 2.449 1.283 15.055 1.00 49.38 116 ALA A N 1
ATOM 885 C CA . ALA A 1 116 ? 0.993 1.204 14.978 1.00 49.38 116 ALA A CA 1
ATOM 886 C C . ALA A 1 116 ? 0.473 -0.114 15.571 1.00 49.38 116 ALA A C 1
ATOM 888 O O . ALA A 1 116 ? -0.429 -0.097 16.407 1.00 49.38 116 ALA A O 1
ATOM 889 N N . VAL A 1 117 ? 1.093 -1.246 15.216 1.00 58.31 117 VAL A N 1
ATOM 890 C CA . VAL A 1 117 ? 0.748 -2.567 15.761 1.00 58.31 117 VAL A CA 1
ATOM 891 C C . VAL A 1 117 ? 0.952 -2.612 17.278 1.00 58.31 117 VAL A C 1
ATOM 893 O O . VAL A 1 117 ? 0.081 -3.096 18.004 1.00 58.31 117 VAL A O 1
ATOM 896 N N . ALA A 1 118 ? 2.075 -2.092 17.778 1.00 62.53 118 ALA A N 1
ATOM 897 C CA . ALA A 1 118 ? 2.368 -2.050 19.209 1.00 62.53 118 ALA A CA 1
ATOM 898 C C . ALA A 1 118 ? 1.360 -1.183 19.981 1.00 62.53 118 ALA A C 1
A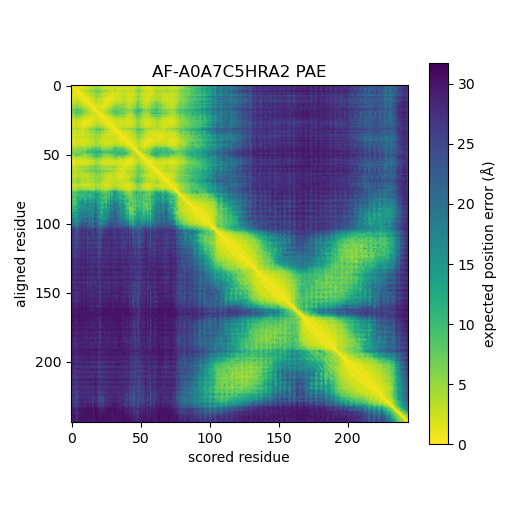TOM 900 O O . ALA A 1 118 ? 0.851 -1.605 21.022 1.00 62.53 118 ALA A O 1
ATOM 901 N N . ASN A 1 119 ? 1.022 -0.005 19.452 1.00 60.25 119 ASN A N 1
ATOM 902 C CA . ASN A 1 119 ? 0.040 0.896 20.049 1.00 60.25 119 ASN A CA 1
ATOM 903 C C . ASN A 1 119 ? -1.355 0.267 20.081 1.00 60.25 119 ASN A C 1
ATOM 905 O O . ASN A 1 119 ? -1.996 0.276 21.130 1.00 60.25 119 ASN A O 1
ATOM 909 N N . THR A 1 120 ? -1.796 -0.354 18.984 1.00 58.94 120 THR A N 1
ATOM 910 C CA . THR A 1 120 ? -3.077 -1.070 18.939 1.00 58.94 120 THR A CA 1
ATOM 911 C C . THR A 1 120 ? -3.114 -2.221 19.944 1.00 58.94 120 THR A C 1
ATOM 913 O O . THR A 1 120 ? -4.092 -2.341 20.674 1.00 58.94 120 THR A O 1
ATOM 916 N N . ASN A 1 121 ? -2.048 -3.022 20.063 1.00 61.28 121 ASN A N 1
ATOM 917 C CA . ASN A 1 121 ? -1.980 -4.097 21.062 1.00 61.28 121 ASN A CA 1
ATOM 918 C C . ASN A 1 121 ? -2.093 -3.569 22.502 1.00 61.28 121 ASN A C 1
ATOM 920 O O . ASN A 1 121 ? -2.786 -4.170 23.324 1.00 61.28 121 ASN A O 1
ATOM 924 N N . ASN A 1 122 ? -1.450 -2.439 22.810 1.00 66.19 122 ASN A N 1
ATOM 925 C CA . ASN A 1 122 ? -1.564 -1.799 24.122 1.00 66.19 122 ASN A CA 1
ATOM 926 C C . ASN A 1 122 ? -2.981 -1.263 24.376 1.00 66.19 122 ASN A C 1
ATOM 928 O O . ASN A 1 122 ? -3.513 -1.444 25.469 1.00 66.19 122 ASN A O 1
ATOM 932 N N . SER A 1 123 ? -3.618 -0.649 23.374 1.00 61.12 123 SER A N 1
ATOM 933 C CA . SER A 1 123 ? -5.012 -0.204 23.473 1.00 61.12 123 SER A CA 1
ATOM 934 C C . SER A 1 123 ? -5.975 -1.369 23.690 1.00 61.12 123 SER A C 1
ATOM 936 O O . SER A 1 123 ? -6.839 -1.264 24.553 1.00 61.12 123 SER A O 1
ATOM 938 N N . LEU A 1 124 ? -5.802 -2.487 22.975 1.00 59.25 124 LEU A N 1
ATOM 939 C CA . LEU A 1 124 ? -6.612 -3.696 23.162 1.00 59.25 124 LEU A CA 1
ATOM 940 C C . LEU A 1 124 ? -6.447 -4.267 24.576 1.00 59.25 124 LEU A C 1
ATOM 942 O O . LEU A 1 124 ? -7.439 -4.557 25.230 1.00 59.25 124 LEU A O 1
ATOM 946 N N . LYS A 1 125 ? -5.216 -4.323 25.099 1.00 67.88 125 LYS A N 1
ATOM 947 C CA . LYS A 1 125 ? -4.965 -4.750 26.484 1.00 67.88 125 LYS A CA 1
ATOM 948 C C . LYS A 1 125 ? -5.635 -3.834 27.516 1.00 67.88 125 LYS A C 1
ATOM 950 O O . LYS A 1 125 ? -6.143 -4.312 28.523 1.00 67.88 125 LYS A O 1
ATOM 955 N N . ASN A 1 126 ? -5.620 -2.521 27.292 1.00 64.75 126 ASN A N 1
ATOM 956 C CA . ASN A 1 126 ? -6.295 -1.576 28.183 1.00 64.75 126 ASN A CA 1
ATOM 957 C C . ASN A 1 126 ? -7.822 -1.714 28.105 1.00 64.75 126 ASN A C 1
ATOM 959 O O . ASN A 1 126 ? -8.490 -1.554 29.121 1.00 64.75 126 ASN A O 1
ATOM 963 N N . LEU A 1 127 ? -8.368 -2.018 26.924 1.00 59.25 127 LEU A N 1
ATOM 964 C CA . LEU A 1 127 ? -9.790 -2.312 26.760 1.00 59.25 127 LEU A CA 1
ATOM 965 C C . LEU A 1 127 ? -10.185 -3.598 27.493 1.00 59.25 127 LEU A C 1
ATOM 967 O O . LEU A 1 127 ? -11.193 -3.570 28.188 1.00 59.25 127 LEU A O 1
ATOM 971 N N . ASP A 1 128 ? -9.377 -4.662 27.421 1.00 63.34 128 ASP A N 1
ATOM 972 C CA . ASP A 1 128 ? -9.606 -5.896 28.191 1.00 63.34 128 ASP A CA 1
ATOM 973 C C . ASP A 1 128 ? -9.717 -5.598 29.700 1.00 63.34 128 ASP A C 1
ATOM 975 O O . ASP A 1 128 ? -10.662 -6.036 30.349 1.00 63.34 128 ASP A O 1
ATOM 979 N N . LEU A 1 129 ? -8.811 -4.774 30.247 1.00 69.12 129 LEU A N 1
ATOM 980 C CA . LEU A 1 129 ? -8.838 -4.383 31.666 1.00 69.12 129 LEU A CA 1
ATOM 981 C C . LEU A 1 129 ? -10.084 -3.563 32.037 1.00 69.12 129 LEU A C 1
ATOM 983 O O . LEU A 1 129 ? -10.705 -3.814 33.063 1.00 69.12 129 LEU A O 1
ATOM 987 N N . ILE A 1 130 ? -10.474 -2.596 31.199 1.00 64.56 130 ILE A N 1
ATOM 988 C CA . ILE A 1 130 ? -11.672 -1.773 31.438 1.00 64.56 130 ILE A CA 1
ATOM 989 C C . ILE A 1 130 ? -12.948 -2.625 31.377 1.00 64.56 130 ILE A C 1
ATOM 991 O O . ILE A 1 130 ? -13.907 -2.346 32.099 1.00 64.56 130 ILE A O 1
ATOM 995 N N . LEU A 1 131 ? -12.995 -3.632 30.503 1.00 66.38 131 LEU A N 1
ATOM 996 C CA . LEU A 1 131 ? -14.138 -4.538 30.400 1.00 66.38 131 LEU A CA 1
ATOM 997 C C . LEU A 1 131 ? -14.240 -5.450 31.624 1.00 66.38 131 LEU A C 1
ATOM 999 O O . LEU A 1 131 ? -15.342 -5.607 32.148 1.00 66.38 131 LEU A O 1
ATOM 1003 N N . ASP A 1 132 ? -13.116 -5.976 32.114 1.00 69.50 132 ASP A N 1
ATOM 1004 C CA . ASP A 1 132 ? -13.074 -6.770 33.346 1.00 69.50 132 ASP A CA 1
ATOM 1005 C C . ASP A 1 132 ? -13.500 -5.942 34.575 1.00 69.50 132 ASP A C 1
ATOM 1007 O O . ASP A 1 132 ? -14.388 -6.368 35.317 1.00 69.50 132 ASP A O 1
ATOM 1011 N N . ASP A 1 133 ? -12.975 -4.721 34.742 1.00 71.06 133 ASP A N 1
ATOM 1012 C CA . ASP A 1 133 ? -13.352 -3.828 35.852 1.00 71.06 133 ASP A CA 1
ATOM 1013 C C . ASP A 1 133 ? -14.854 -3.466 35.811 1.00 71.06 133 ASP A C 1
ATOM 1015 O O . ASP A 1 133 ? -15.544 -3.449 36.836 1.00 71.06 133 ASP A O 1
ATOM 1019 N N . ASN A 1 134 ? -15.403 -3.200 34.618 1.00 65.75 134 ASN A N 1
ATOM 1020 C CA . ASN A 1 134 ? -16.832 -2.913 34.466 1.00 65.75 134 ASN A CA 1
ATOM 1021 C C . ASN A 1 134 ? -17.706 -4.151 34.713 1.00 65.75 134 ASN A C 1
ATOM 1023 O O . ASN A 1 134 ? -18.799 -4.006 35.264 1.00 65.75 134 ASN A O 1
ATOM 1027 N N . ARG A 1 135 ? -17.251 -5.360 34.342 1.00 69.62 135 ARG A N 1
ATOM 1028 C CA . ARG A 1 135 ? -17.941 -6.624 34.662 1.00 69.62 135 ARG A CA 1
ATOM 1029 C C . ARG A 1 135 ? -18.113 -6.790 36.163 1.00 69.62 135 ARG A C 1
ATOM 1031 O O . ARG A 1 135 ? -19.210 -7.113 36.620 1.00 69.62 135 ARG A O 1
ATOM 1038 N N . GLU A 1 136 ? -17.048 -6.557 36.920 1.00 72.62 136 GLU A N 1
ATOM 1039 C CA . GLU A 1 136 ? -17.071 -6.666 38.376 1.00 72.62 136 GLU A CA 1
ATOM 1040 C C . GLU A 1 136 ? -18.022 -5.631 38.998 1.00 72.62 136 GLU A C 1
ATOM 1042 O O . GLU A 1 136 ? -18.961 -6.006 39.705 1.00 72.62 136 GLU A O 1
ATOM 1047 N N . GLY A 1 137 ? -17.886 -4.349 38.639 1.00 71.06 137 GLY A N 1
ATOM 1048 C CA . GLY A 1 137 ? -18.741 -3.280 39.174 1.00 71.06 137 GLY A CA 1
ATOM 1049 C C . GLY A 1 137 ? -20.230 -3.423 38.820 1.00 71.06 137 GLY A C 1
ATOM 1050 O O . GLY A 1 137 ? -21.109 -3.104 39.633 1.00 71.06 137 GLY A O 1
ATOM 1051 N N . LEU A 1 138 ? -20.546 -3.940 37.628 1.00 64.56 138 LEU A N 1
ATOM 1052 C CA . LEU A 1 138 ? -21.924 -4.243 37.231 1.00 64.56 138 LEU A CA 1
ATOM 1053 C C . LEU A 1 138 ? -22.497 -5.410 38.036 1.00 64.56 138 LEU A C 1
ATOM 1055 O O . LEU A 1 138 ? -23.626 -5.303 38.517 1.00 64.56 138 LEU A O 1
ATOM 1059 N N . ASN A 1 139 ? -21.726 -6.481 38.243 1.00 67.69 139 ASN A N 1
ATOM 1060 C CA . ASN A 1 139 ? -22.140 -7.613 39.073 1.00 67.69 139 ASN A CA 1
ATOM 1061 C C . ASN A 1 139 ? -22.405 -7.193 40.527 1.00 67.69 139 ASN A C 1
ATOM 1063 O O . ASN A 1 139 ? -23.412 -7.602 41.108 1.00 67.69 139 ASN A O 1
ATOM 1067 N N . GLU A 1 140 ? -21.560 -6.341 41.109 1.00 72.50 140 GLU A N 1
ATOM 1068 C CA . GLU A 1 140 ? -21.785 -5.799 42.455 1.00 72.50 140 GLU A CA 1
ATOM 1069 C C . GLU A 1 140 ? -23.047 -4.930 42.527 1.00 72.50 140 GLU A C 1
ATOM 1071 O O . GLU A 1 140 ? -23.862 -5.071 43.443 1.00 72.50 140 GLU A O 1
ATOM 1076 N N . SER A 1 141 ? -23.252 -4.049 41.545 1.00 61.09 141 SER A N 1
ATOM 1077 C CA . SER A 1 141 ? -24.448 -3.200 41.461 1.00 61.09 141 SER A CA 1
ATOM 1078 C C . SER A 1 141 ? -25.720 -4.040 41.357 1.00 61.09 141 SER A C 1
ATOM 1080 O O . SER A 1 141 ? -26.711 -3.772 42.039 1.00 61.09 141 SER A O 1
ATOM 1082 N N . ILE A 1 142 ? -25.664 -5.105 40.559 1.00 64.12 142 ILE A N 1
ATOM 1083 C CA . ILE A 1 142 ? -26.723 -6.098 40.404 1.00 64.12 142 ILE A CA 1
ATOM 1084 C C . ILE A 1 142 ? -27.053 -6.768 41.744 1.00 64.12 142 ILE A C 1
ATOM 1086 O O . ILE A 1 142 ? -28.220 -6.816 42.143 1.00 64.12 142 ILE A O 1
ATOM 1090 N N . GLN A 1 143 ? -26.040 -7.250 42.463 1.00 71.88 143 GLN A N 1
ATOM 1091 C CA . GLN A 1 143 ? -26.226 -7.887 43.768 1.00 71.88 143 GLN A CA 1
ATOM 1092 C C . GLN A 1 143 ? -26.808 -6.912 44.799 1.00 71.88 143 GLN A C 1
ATOM 1094 O O . GLN A 1 143 ? -27.704 -7.280 45.562 1.00 71.88 143 GLN A O 1
ATOM 1099 N N . ASN A 1 144 ? -26.359 -5.654 44.793 1.00 67.56 144 ASN A N 1
ATOM 1100 C CA . ASN A 1 144 ? -26.887 -4.609 45.668 1.00 67.56 144 ASN A CA 1
ATOM 1101 C C . ASN A 1 144 ? -28.360 -4.302 45.369 1.00 67.56 144 ASN A C 1
ATOM 1103 O O . ASN A 1 144 ? -29.163 -4.226 46.297 1.00 67.56 144 ASN A O 1
ATOM 1107 N N . ILE A 1 145 ? -28.740 -4.185 44.094 1.00 59.25 145 ILE A N 1
ATOM 1108 C CA . ILE A 1 145 ? -30.136 -3.968 43.685 1.00 59.25 145 ILE A CA 1
ATOM 1109 C C . ILE A 1 145 ? -31.014 -5.157 44.088 1.00 59.25 145 ILE A C 1
ATOM 1111 O O . ILE A 1 145 ? -32.109 -4.952 44.616 1.00 59.25 145 ILE A O 1
ATOM 1115 N N . ALA A 1 146 ? -30.541 -6.392 43.896 1.00 65.75 146 ALA A N 1
ATOM 1116 C CA . ALA A 1 146 ? -31.259 -7.591 44.324 1.00 65.75 146 ALA A CA 1
ATOM 1117 C C . ALA A 1 146 ? -31.476 -7.605 45.848 1.00 65.75 146 ALA A C 1
ATOM 1119 O O . ALA A 1 146 ? -32.580 -7.893 46.317 1.00 65.75 146 ALA A O 1
ATOM 1120 N N . ARG A 1 147 ? -30.453 -7.219 46.625 1.00 70.12 147 ARG A N 1
ATOM 1121 C CA . ARG A 1 147 ? -30.550 -7.110 48.086 1.00 70.12 147 ARG A CA 1
ATOM 1122 C C . ARG A 1 147 ? -31.555 -6.041 48.512 1.00 70.12 147 ARG A C 1
ATOM 1124 O O . ARG A 1 147 ? -32.450 -6.344 49.295 1.00 70.12 147 ARG A O 1
ATOM 1131 N N . ILE A 1 148 ? -31.462 -4.835 47.946 1.00 64.81 148 ILE A N 1
ATOM 1132 C CA . ILE A 1 148 ? -32.393 -3.725 48.211 1.00 64.81 148 ILE A CA 1
ATOM 1133 C C . ILE A 1 148 ? -33.832 -4.134 47.876 1.00 64.81 148 ILE A C 1
ATOM 1135 O O . ILE A 1 148 ? -34.746 -3.877 48.654 1.00 64.81 148 ILE A O 1
ATOM 1139 N N . SER A 1 149 ? -34.039 -4.813 46.746 1.00 55.88 149 SER A N 1
ATOM 1140 C CA . SER A 1 149 ? -35.365 -5.284 46.328 1.00 55.88 149 SER A CA 1
ATOM 1141 C C . SER A 1 149 ? -35.943 -6.302 47.316 1.00 55.88 149 SER A C 1
ATOM 1143 O O . SER A 1 149 ? -37.119 -6.223 47.668 1.00 55.88 149 SER A O 1
ATOM 1145 N N . SER A 1 150 ? -35.114 -7.221 47.824 1.00 67.62 150 SER A N 1
ATOM 1146 C CA . SER A 1 150 ? -35.525 -8.178 48.857 1.00 67.62 150 SER A CA 1
ATOM 1147 C C . SER A 1 150 ? -35.825 -7.503 50.198 1.00 67.62 150 SER A C 1
ATOM 1149 O O . SER A 1 150 ? -36.789 -7.879 50.863 1.00 67.62 150 SER A O 1
ATOM 1151 N N . GLU A 1 151 ? -35.020 -6.521 50.610 1.00 67.69 151 GLU A N 1
ATOM 1152 C CA . GLU A 1 151 ? -35.242 -5.744 51.835 1.00 67.69 151 GLU A CA 1
ATOM 1153 C C . GLU A 1 151 ? -36.554 -4.945 51.751 1.00 67.69 151 GLU A C 1
ATOM 1155 O O . GLU A 1 151 ? -37.344 -4.957 52.696 1.00 67.69 151 GLU A O 1
ATOM 1160 N N . LEU A 1 152 ? -36.836 -4.331 50.596 1.00 53.25 152 LEU A N 1
ATOM 1161 C CA . LEU A 1 152 ? -38.096 -3.632 50.330 1.00 53.25 152 LEU A CA 1
ATOM 1162 C C . LEU A 1 152 ? -39.302 -4.578 50.359 1.00 53.25 152 LEU A C 1
ATOM 1164 O O . LEU A 1 152 ? -40.309 -4.250 50.982 1.00 53.25 152 LEU A O 1
ATOM 1168 N N . ALA A 1 153 ? -39.205 -5.760 49.746 1.00 59.22 153 ALA A N 1
ATOM 1169 C CA . ALA A 1 153 ? -40.278 -6.756 49.780 1.00 59.22 153 ALA A CA 1
ATOM 1170 C C . ALA A 1 153 ? -40.600 -7.213 51.217 1.00 59.22 153 ALA A C 1
ATOM 1172 O O . ALA A 1 153 ? -41.769 -7.298 51.600 1.00 59.22 153 ALA A O 1
ATOM 1173 N N . ASN A 1 154 ? -39.572 -7.437 52.041 1.00 64.81 154 ASN A N 1
ATOM 1174 C CA . ASN A 1 154 ? -39.735 -7.803 53.451 1.00 64.81 154 ASN A CA 1
ATOM 1175 C C . ASN A 1 154 ? -40.355 -6.668 54.280 1.00 64.81 154 ASN A C 1
ATOM 1177 O O . ASN A 1 154 ? -41.226 -6.912 55.120 1.00 64.81 154 ASN A O 1
ATOM 1181 N N . LEU A 1 155 ? -39.936 -5.422 54.030 1.00 57.34 155 LEU A N 1
ATOM 1182 C CA . LEU A 1 155 ? -40.502 -4.244 54.683 1.00 57.34 155 LEU A CA 1
ATOM 1183 C C . LEU A 1 155 ? -41.993 -4.104 54.356 1.00 57.34 155 LEU A C 1
ATOM 1185 O O . LEU A 1 155 ? -42.800 -3.932 55.263 1.00 57.34 155 LEU A O 1
ATOM 1189 N N . LEU A 1 156 ? -42.376 -4.246 53.086 1.00 53.97 156 LEU A N 1
ATOM 1190 C CA . LEU A 1 156 ? -43.778 -4.193 52.660 1.00 53.97 156 LEU A CA 1
ATOM 1191 C C . LEU A 1 156 ? -44.617 -5.308 53.290 1.00 53.97 156 LEU A C 1
ATOM 1193 O O . LEU A 1 156 ? -45.730 -5.047 53.739 1.00 53.97 156 LEU A O 1
ATOM 1197 N N . SER A 1 157 ? -44.075 -6.526 53.385 1.00 58.50 157 SER A N 1
ATOM 1198 C CA . SER A 1 157 ? -44.741 -7.629 54.086 1.00 58.50 157 SER A CA 1
ATOM 1199 C C . SER A 1 157 ? -44.979 -7.304 55.562 1.00 58.50 157 SER A C 1
ATOM 1201 O O . SER A 1 157 ? -46.052 -7.580 56.078 1.00 58.50 157 SER A O 1
ATOM 1203 N N . THR A 1 158 ? -44.003 -6.679 56.223 1.00 59.31 158 THR A N 1
ATOM 1204 C CA . THR A 1 158 ? -44.094 -6.302 57.644 1.00 59.31 158 THR A CA 1
ATOM 1205 C C . THR A 1 158 ? -45.093 -5.165 57.873 1.00 59.31 158 THR A C 1
ATOM 1207 O O . THR A 1 158 ? -45.783 -5.134 58.885 1.00 59.31 158 THR A O 1
ATOM 1210 N N . ILE A 1 159 ? -45.192 -4.218 56.936 1.00 52.91 159 ILE A N 1
ATOM 1211 C CA . ILE A 1 159 ? -46.134 -3.094 57.028 1.00 52.91 159 ILE A CA 1
ATOM 1212 C C . ILE A 1 159 ? -47.575 -3.562 56.760 1.00 52.91 159 ILE A C 1
ATOM 1214 O O . ILE A 1 159 ? -48.498 -3.070 57.404 1.00 52.91 159 ILE A O 1
ATOM 1218 N N . ASN A 1 160 ? -47.784 -4.547 55.879 1.00 51.88 160 ASN A N 1
ATOM 1219 C CA . ASN A 1 160 ? -49.104 -5.159 55.685 1.00 51.88 160 ASN A CA 1
ATOM 1220 C C . ASN A 1 160 ? -49.664 -5.793 56.974 1.00 51.88 160 ASN A C 1
ATOM 1222 O O . ASN A 1 160 ? -50.880 -5.836 57.134 1.00 51.88 160 ASN A O 1
ATOM 1226 N N . ASP A 1 161 ? -48.803 -6.196 57.914 1.00 53.44 161 ASP A N 1
ATOM 1227 C CA . ASP A 1 161 ? -49.204 -6.724 59.225 1.00 53.44 161 ASP A CA 1
ATOM 1228 C C . ASP A 1 161 ? -49.526 -5.622 60.264 1.00 53.44 161 ASP A C 1
ATOM 1230 O O . ASP A 1 161 ? -50.077 -5.911 61.328 1.00 53.44 161 ASP A O 1
ATOM 1234 N N . VAL A 1 162 ? -49.218 -4.347 59.978 1.00 52.97 162 VAL A N 1
ATOM 1235 C CA . VAL A 1 162 ? -49.377 -3.201 60.896 1.00 52.97 162 VAL A CA 1
ATOM 1236 C C . VAL A 1 162 ? -50.294 -2.142 60.266 1.00 52.97 162 VAL A C 1
ATOM 1238 O O . VAL A 1 162 ? -49.826 -1.154 59.707 1.00 52.97 162 VAL A O 1
ATOM 1241 N N . THR A 1 163 ? -51.618 -2.322 60.339 1.00 53.53 163 THR A N 1
ATOM 1242 C CA . THR A 1 163 ? -52.580 -1.444 59.621 1.00 53.53 163 THR A CA 1
ATOM 1243 C C . THR A 1 163 ? -53.764 -0.916 60.440 1.00 53.53 163 THR A C 1
ATOM 1245 O O . THR A 1 163 ? -54.750 -0.455 59.874 1.00 53.53 163 THR A O 1
ATOM 1248 N N . GLU A 1 164 ? -53.691 -0.881 61.772 1.00 52.69 164 GLU A N 1
ATOM 1249 C CA . GLU A 1 164 ? -54.849 -0.465 62.589 1.00 52.69 164 GLU A CA 1
ATOM 1250 C C . GLU A 1 164 ? -55.043 1.064 62.758 1.00 52.69 164 GLU A C 1
ATOM 1252 O O . GLU A 1 164 ? -56.029 1.480 63.362 1.00 52.69 164 GLU A O 1
ATOM 1257 N N . GLN A 1 165 ? -54.151 1.930 62.245 1.00 52.97 165 GLN A N 1
ATOM 1258 C CA . GLN A 1 165 ? -54.196 3.385 62.533 1.00 52.97 165 GLN A CA 1
ATOM 1259 C C . GLN A 1 165 ? -53.892 4.343 61.361 1.00 52.97 165 GLN A C 1
ATOM 1261 O O . GLN A 1 165 ? -53.628 5.522 61.598 1.00 52.97 165 GLN A O 1
ATOM 1266 N N . LEU A 1 166 ? -53.931 3.897 60.103 1.00 55.53 166 LEU A N 1
ATOM 1267 C CA . LEU A 1 166 ? -53.568 4.744 58.955 1.00 55.53 166 LEU A CA 1
ATOM 1268 C C . LEU A 1 166 ? -54.739 4.988 57.999 1.00 55.53 166 LEU A C 1
ATOM 1270 O O . LEU A 1 166 ? -55.623 4.150 57.847 1.00 55.53 166 LEU A O 1
ATOM 1274 N N . ASP A 1 167 ? -54.717 6.153 57.352 1.00 64.25 167 ASP A N 1
ATOM 1275 C CA . ASP A 1 167 ? -55.619 6.517 56.258 1.00 64.25 167 ASP A CA 1
ATOM 1276 C C . ASP A 1 167 ? -55.421 5.539 55.084 1.00 64.25 167 ASP A C 1
ATOM 1278 O O . ASP A 1 167 ? -54.403 5.574 54.381 1.00 64.25 167 ASP A O 1
ATOM 1282 N N . LEU A 1 168 ? -56.365 4.602 54.945 1.00 62.62 168 LEU A N 1
ATOM 1283 C CA . LEU A 1 168 ? -56.235 3.408 54.108 1.00 62.62 168 LEU A CA 1
ATOM 1284 C C . LEU A 1 168 ? -56.066 3.742 52.621 1.00 62.62 168 LEU A C 1
ATOM 1286 O O . LEU A 1 168 ? -55.372 3.012 51.919 1.00 62.62 168 LEU A O 1
ATOM 1290 N N . ASP A 1 169 ? -56.625 4.850 52.133 1.00 65.81 169 ASP A N 1
ATOM 1291 C CA . ASP A 1 169 ? -56.583 5.187 50.706 1.00 65.81 169 ASP A CA 1
ATOM 1292 C C . ASP A 1 169 ? -55.198 5.699 50.280 1.00 65.81 169 ASP A C 1
ATOM 1294 O O . ASP A 1 169 ? -54.606 5.202 49.316 1.00 65.81 169 ASP A O 1
ATOM 1298 N N . GLN A 1 170 ? -54.629 6.644 51.035 1.00 57.84 170 GLN A N 1
ATOM 1299 C CA . GLN A 1 170 ? -53.280 7.166 50.785 1.00 57.84 170 GLN A CA 1
ATOM 1300 C C . GLN A 1 170 ? -52.212 6.088 50.998 1.00 57.84 170 GLN A C 1
ATOM 1302 O O . GLN A 1 170 ? -51.216 6.026 50.267 1.00 57.84 170 GLN A O 1
ATOM 1307 N N . PHE A 1 171 ? -52.438 5.211 51.975 1.00 62.06 171 PHE A N 1
ATOM 1308 C CA . PHE A 1 171 ? -51.586 4.067 52.248 1.00 62.06 171 PHE A CA 1
ATOM 1309 C C . PHE A 1 171 ? -51.616 3.043 51.102 1.00 62.06 171 PHE A C 1
ATOM 1311 O O . PHE A 1 171 ? -50.558 2.688 50.581 1.00 62.06 171 PHE A O 1
ATOM 1318 N N . ASN A 1 172 ? -52.802 2.651 50.627 1.00 64.62 172 ASN A N 1
ATOM 1319 C CA . ASN A 1 172 ? -52.956 1.713 49.509 1.00 64.62 172 ASN A CA 1
ATOM 1320 C C . ASN A 1 172 ? -52.328 2.246 48.213 1.00 64.62 172 ASN A C 1
ATOM 1322 O O . ASN A 1 172 ? -51.644 1.503 47.508 1.00 64.62 172 ASN A O 1
ATOM 1326 N N . MET A 1 173 ? -52.491 3.542 47.919 1.00 65.88 173 MET A N 1
ATOM 1327 C CA . MET A 1 173 ? -51.807 4.189 46.791 1.00 65.88 173 MET A CA 1
ATOM 1328 C C . MET A 1 173 ? -50.282 4.145 46.944 1.00 65.88 173 MET A C 1
ATOM 1330 O O . MET A 1 173 ? -49.569 3.883 45.978 1.00 65.88 173 MET A O 1
ATOM 1334 N N . THR A 1 174 ? -49.769 4.356 48.159 1.00 59.56 174 THR A N 1
ATOM 1335 C CA . THR A 1 174 ? -48.327 4.314 48.442 1.00 59.56 174 THR A CA 1
ATOM 1336 C C . THR A 1 174 ? -47.766 2.904 48.254 1.00 59.56 174 THR A C 1
ATOM 1338 O O . THR A 1 174 ? -46.774 2.736 47.549 1.00 59.56 174 THR A O 1
ATOM 1341 N N . VAL A 1 175 ? -48.429 1.880 48.797 1.00 62.94 175 VAL A N 1
ATOM 1342 C CA . VAL A 1 175 ? -48.040 0.470 48.618 1.00 62.94 175 VAL A CA 1
ATOM 1343 C C . VAL A 1 175 ? -48.104 0.061 47.145 1.00 62.94 175 VAL A C 1
ATOM 1345 O O . VAL A 1 175 ? -47.173 -0.566 46.643 1.00 62.94 175 VAL A O 1
ATOM 1348 N N . SER A 1 176 ? -49.150 0.466 46.417 1.00 70.56 176 SER A N 1
ATOM 1349 C CA . SER A 1 176 ? -49.268 0.208 44.977 1.00 70.56 176 SER A CA 1
ATOM 1350 C C . SER A 1 176 ? -48.126 0.847 44.180 1.00 70.56 176 SER A C 1
ATOM 1352 O O . SER A 1 176 ? -47.546 0.194 43.314 1.00 70.56 176 SER A O 1
ATOM 1354 N N . ASN A 1 177 ? -47.764 2.096 44.487 1.00 67.44 177 ASN A N 1
ATOM 1355 C CA . ASN A 1 177 ? -46.654 2.791 43.830 1.00 67.44 177 ASN A CA 1
ATOM 1356 C C . ASN A 1 177 ? -45.303 2.131 44.129 1.00 67.44 177 ASN A C 1
ATOM 1358 O O . ASN A 1 177 ? -44.455 2.040 43.240 1.00 67.44 177 ASN A O 1
ATOM 1362 N N . ILE A 1 178 ? -45.102 1.638 45.355 1.00 61.56 178 ILE A N 1
ATOM 1363 C CA . ILE A 1 178 ? -43.889 0.894 45.708 1.00 61.56 178 ILE A CA 1
ATOM 1364 C C . ILE A 1 178 ? -43.847 -0.443 44.955 1.00 61.56 178 ILE A C 1
ATOM 1366 O O . ILE A 1 178 ? -42.822 -0.757 44.357 1.00 61.56 178 ILE A O 1
ATOM 1370 N N . ASN A 1 179 ? -44.949 -1.199 44.908 1.00 65.62 179 ASN A N 1
ATOM 1371 C CA . ASN A 1 179 ? -45.019 -2.460 44.160 1.00 65.62 179 ASN A CA 1
ATOM 1372 C C . ASN A 1 179 ? -44.726 -2.264 42.666 1.00 65.62 179 ASN A C 1
ATOM 1374 O O . ASN A 1 179 ? -43.960 -3.033 42.084 1.00 65.62 179 ASN A O 1
ATOM 1378 N N . GLN A 1 180 ? -45.279 -1.209 42.059 1.00 70.44 180 GLN A N 1
ATOM 1379 C CA . GLN A 1 180 ? -44.979 -0.859 40.672 1.00 70.44 180 GLN A CA 1
ATOM 1380 C C . GLN A 1 180 ? -43.496 -0.506 40.499 1.00 70.44 180 GLN A C 1
ATOM 1382 O O . GLN A 1 180 ? -42.847 -1.032 39.602 1.00 70.44 180 GLN A O 1
ATOM 1387 N N . SER A 1 181 ? -42.931 0.296 41.406 1.00 63.19 181 SER A N 1
ATOM 1388 C CA . SER A 1 181 ? -41.511 0.674 41.366 1.00 63.19 181 SER A CA 1
ATOM 1389 C C . SER A 1 181 ? -40.582 -0.542 41.479 1.00 63.19 181 SER A C 1
ATOM 1391 O O . SER A 1 181 ? -39.580 -0.619 40.775 1.00 63.19 181 SER A O 1
ATOM 1393 N N . VAL A 1 182 ? -40.917 -1.524 42.322 1.00 65.81 182 VAL A N 1
ATOM 1394 C CA . VAL A 1 182 ? -40.163 -2.786 42.448 1.00 65.81 182 VAL A CA 1
ATOM 1395 C C . VAL A 1 182 ? -40.262 -3.625 41.168 1.00 65.81 182 VAL A C 1
ATOM 1397 O O . VAL A 1 182 ? -39.262 -4.189 40.716 1.00 65.81 182 VAL A O 1
ATOM 1400 N N . SER A 1 183 ? -41.443 -3.685 40.547 1.00 72.56 183 SER A N 1
ATOM 1401 C CA . SER A 1 183 ? -41.646 -4.372 39.265 1.00 72.56 183 SER A CA 1
ATOM 1402 C C . SER A 1 183 ? -40.856 -3.714 38.126 1.00 72.56 183 SER A C 1
ATOM 1404 O O . SER A 1 183 ? -40.211 -4.404 37.329 1.00 72.56 183 SER A O 1
ATOM 1406 N N . ASP A 1 184 ? -40.860 -2.382 38.068 1.00 72.88 184 ASP A N 1
ATOM 1407 C CA . ASP A 1 184 ? -40.122 -1.604 37.073 1.00 72.88 184 ASP A CA 1
ATOM 1408 C C . ASP A 1 184 ? -38.609 -1.779 37.256 1.00 72.88 184 ASP A C 1
ATOM 1410 O O . ASP A 1 184 ? -37.895 -2.017 36.282 1.00 72.88 184 ASP A O 1
ATOM 1414 N N . LEU A 1 185 ? -38.125 -1.768 38.505 1.00 64.69 185 LEU A N 1
ATOM 1415 C CA . LEU A 1 185 ? -36.728 -2.062 38.843 1.00 64.69 185 LEU A CA 1
ATOM 1416 C C . LEU A 1 185 ? -36.316 -3.475 38.411 1.00 64.69 185 LEU A C 1
ATOM 1418 O O . LEU A 1 185 ? -35.258 -3.649 37.810 1.00 64.69 185 LEU A O 1
ATOM 1422 N N . THR A 1 186 ? -37.163 -4.476 38.657 1.00 67.56 186 THR A N 1
ATOM 1423 C CA . THR A 1 186 ? -36.905 -5.869 38.252 1.00 67.56 186 THR A CA 1
ATOM 1424 C C . THR A 1 186 ? -36.853 -6.008 36.727 1.00 67.56 186 THR A C 1
ATOM 1426 O O . THR A 1 186 ? -36.007 -6.714 36.178 1.00 67.56 186 THR A O 1
ATOM 1429 N N . SER A 1 187 ? -37.733 -5.304 36.015 1.00 72.88 187 SER A N 1
ATOM 1430 C CA . SER A 1 187 ? -37.772 -5.317 34.549 1.00 72.88 187 SER A CA 1
ATOM 1431 C C . SER A 1 187 ? -36.564 -4.602 33.939 1.00 72.88 187 SER A C 1
ATOM 1433 O O . SER A 1 187 ? -35.937 -5.124 33.016 1.00 72.88 187 SER A O 1
ATOM 1435 N N . ALA A 1 188 ? -36.190 -3.439 34.482 1.00 66.44 188 ALA A N 1
ATOM 1436 C CA . ALA A 1 188 ? -34.982 -2.717 34.092 1.00 66.44 188 ALA A CA 1
ATOM 1437 C C . ALA A 1 188 ? -33.727 -3.574 34.311 1.00 66.44 188 ALA A C 1
ATOM 1439 O O . ALA A 1 188 ? -32.866 -3.637 33.436 1.00 66.44 188 ALA A O 1
ATOM 1440 N N . PHE A 1 189 ? -33.664 -4.297 35.429 1.00 65.81 189 PHE A N 1
ATOM 1441 C CA . PHE A 1 189 ? -32.582 -5.225 35.735 1.00 65.81 189 PHE A CA 1
ATOM 1442 C C . PHE A 1 189 ? -32.462 -6.350 34.700 1.00 65.81 189 PHE A C 1
ATOM 1444 O O . PHE A 1 189 ? -31.380 -6.579 34.166 1.00 65.81 189 PHE A O 1
ATOM 1451 N N . ASN A 1 190 ? -33.569 -7.021 34.369 1.00 69.06 190 ASN A N 1
ATOM 1452 C CA . ASN A 1 190 ? -33.560 -8.105 33.384 1.00 69.06 190 ASN A CA 1
ATOM 1453 C C . ASN A 1 190 ? -33.115 -7.617 31.993 1.00 69.06 190 ASN A C 1
ATOM 1455 O O . ASN A 1 190 ? -32.354 -8.307 31.314 1.00 69.06 190 ASN A O 1
ATOM 1459 N N . ASN A 1 191 ? -33.525 -6.407 31.599 1.00 68.62 191 ASN A N 1
ATOM 1460 C CA . ASN A 1 191 ? -33.118 -5.792 30.332 1.00 68.62 191 ASN A CA 1
ATOM 1461 C C . ASN A 1 191 ? -31.632 -5.396 30.309 1.00 68.62 191 ASN A C 1
ATOM 1463 O O . ASN A 1 191 ? -30.966 -5.585 29.288 1.00 68.62 191 ASN A O 1
ATOM 1467 N N . ILE A 1 192 ? -31.105 -4.868 31.421 1.00 63.09 192 ILE A N 1
ATOM 1468 C CA . ILE A 1 192 ? -29.677 -4.553 31.572 1.00 63.09 192 ILE A CA 1
ATOM 1469 C C . ILE A 1 192 ? -28.856 -5.840 31.513 1.00 63.09 192 ILE A C 1
ATOM 1471 O O . ILE A 1 192 ? -27.883 -5.894 30.770 1.00 63.09 192 ILE A O 1
ATOM 1475 N N . ASN A 1 193 ? -29.270 -6.886 32.231 1.00 64.75 193 ASN A N 1
ATOM 1476 C CA . ASN A 1 193 ? -28.548 -8.154 32.274 1.00 64.75 193 ASN A CA 1
ATOM 1477 C C . ASN A 1 193 ? -28.428 -8.789 30.879 1.00 64.75 193 ASN A C 1
ATOM 1479 O O . ASN A 1 193 ? -27.353 -9.236 30.505 1.00 64.75 193 ASN A O 1
ATOM 1483 N N . TYR A 1 194 ? -29.500 -8.773 30.082 1.00 62.94 194 TYR A N 1
ATOM 1484 C CA . TYR A 1 194 ? -29.468 -9.312 28.720 1.00 62.94 194 TYR A CA 1
ATOM 1485 C C . TYR A 1 194 ? -28.594 -8.461 27.780 1.00 62.94 194 TYR A C 1
ATOM 1487 O O . TYR A 1 194 ? -27.654 -8.968 27.179 1.00 62.94 194 TYR A O 1
ATOM 1495 N N . THR A 1 195 ? -28.837 -7.148 27.716 1.00 61.28 195 THR A N 1
ATOM 1496 C CA . THR A 1 195 ? -28.161 -6.251 26.757 1.00 61.28 195 THR A CA 1
ATOM 1497 C C . THR A 1 195 ? -26.678 -6.059 27.073 1.00 61.28 195 THR A C 1
ATOM 1499 O O . THR A 1 195 ? -25.845 -5.977 26.173 1.00 61.28 195 THR A O 1
ATOM 1502 N N . VAL A 1 196 ? -26.325 -5.950 28.355 1.00 66.81 196 VAL A N 1
ATOM 1503 C CA . VAL A 1 196 ? -24.951 -5.656 28.777 1.00 66.81 196 VAL A CA 1
ATOM 1504 C C . VAL A 1 196 ? -24.071 -6.902 28.736 1.00 66.81 196 VAL A C 1
ATOM 1506 O O . VAL A 1 196 ? -22.918 -6.791 28.337 1.00 66.81 196 VAL A O 1
ATOM 1509 N N . LEU A 1 197 ? -24.589 -8.084 29.082 1.00 67.62 197 LEU A N 1
ATOM 1510 C CA . LEU A 1 197 ? -23.812 -9.321 28.957 1.00 67.62 197 LEU A CA 1
ATOM 1511 C C . LEU A 1 197 ? -23.595 -9.703 27.487 1.00 67.62 197 LEU A C 1
ATOM 1513 O O . LEU A 1 197 ? -22.461 -9.981 27.110 1.00 67.62 197 LEU A O 1
ATOM 1517 N N . GLU A 1 198 ? -24.640 -9.626 26.654 1.00 68.38 198 GLU A N 1
ATOM 1518 C CA . GLU A 1 198 ? -24.547 -9.911 25.212 1.00 68.38 198 GLU A CA 1
ATOM 1519 C C . GLU A 1 198 ? -23.587 -8.936 24.514 1.00 68.38 198 GLU A C 1
ATOM 15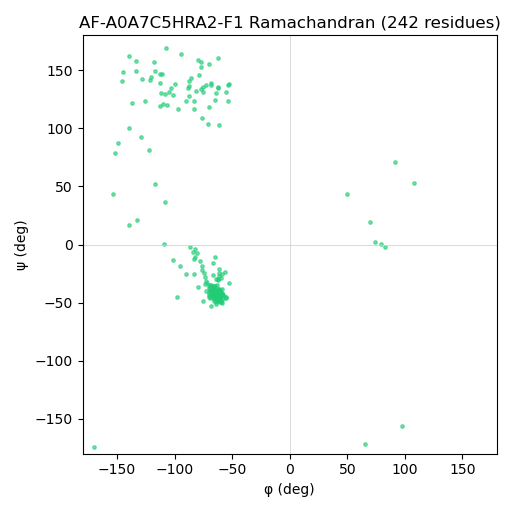21 O O . GLU A 1 198 ? -22.645 -9.359 23.849 1.00 68.38 198 GLU A O 1
ATOM 1526 N N . SER A 1 199 ? -23.731 -7.627 24.758 1.00 61.19 199 SER A N 1
ATOM 1527 C CA . SER A 1 199 ? -22.824 -6.636 24.161 1.00 61.19 199 SER A CA 1
ATOM 1528 C C . SER A 1 199 ? -21.374 -6.773 24.628 1.00 61.19 199 SER A C 1
ATOM 1530 O O . SER A 1 199 ? -20.460 -6.452 23.873 1.00 61.19 199 SER A O 1
ATOM 1532 N N . GLN A 1 200 ? -21.126 -7.249 25.850 1.00 67.88 200 GLN A N 1
ATOM 1533 C CA . GLN A 1 200 ? -19.762 -7.498 26.308 1.00 67.88 200 GLN A CA 1
ATOM 1534 C C . GLN A 1 200 ? -19.142 -8.729 25.655 1.00 67.88 200 GLN A C 1
ATOM 1536 O O . GLN A 1 200 ? -17.963 -8.678 25.311 1.00 67.88 200 GLN A O 1
ATOM 1541 N N . ASP A 1 201 ? -19.900 -9.811 25.483 1.00 72.75 201 ASP A N 1
ATOM 1542 C CA . ASP A 1 201 ? -19.406 -11.002 24.788 1.00 72.75 201 ASP A CA 1
ATOM 1543 C C . ASP A 1 201 ? -19.077 -10.677 23.319 1.00 72.75 201 ASP A C 1
ATOM 1545 O O . ASP A 1 201 ? -17.990 -11.025 22.850 1.00 72.75 201 ASP A O 1
ATOM 1549 N N . ASP A 1 202 ? -19.921 -9.888 22.645 1.00 63.53 202 ASP A N 1
ATOM 1550 C CA . ASP A 1 202 ? -19.665 -9.379 21.289 1.00 63.53 202 ASP A CA 1
ATOM 1551 C C . ASP A 1 202 ? -18.397 -8.507 21.216 1.00 63.53 202 ASP A C 1
ATOM 1553 O O . ASP A 1 202 ? -17.593 -8.611 20.280 1.00 63.53 202 ASP A O 1
ATOM 1557 N N . VAL A 1 203 ? -18.185 -7.631 22.206 1.00 65.25 203 VAL A N 1
ATOM 1558 C CA . VAL A 1 203 ? -16.992 -6.773 22.275 1.00 65.25 203 VAL A CA 1
ATOM 1559 C C . VAL A 1 203 ? -15.732 -7.605 22.522 1.00 65.25 203 VAL A C 1
ATOM 1561 O O . VAL A 1 203 ? -14.717 -7.367 21.865 1.00 65.25 203 VAL A O 1
ATOM 1564 N N . ILE A 1 204 ? -15.785 -8.604 23.407 1.00 72.69 204 ILE A N 1
ATOM 1565 C CA . ILE A 1 204 ? -14.663 -9.519 23.668 1.00 72.69 204 ILE A CA 1
ATOM 1566 C C . ILE A 1 204 ? -14.329 -10.329 22.413 1.00 72.69 204 ILE A C 1
ATOM 1568 O O . ILE A 1 204 ? -13.157 -10.449 22.044 1.00 72.69 204 ILE A O 1
ATOM 1572 N N . GLU A 1 205 ? -15.337 -10.855 21.713 1.00 70.38 205 GLU A N 1
ATOM 1573 C CA . GLU A 1 205 ? -15.125 -11.565 20.453 1.00 70.38 205 GLU A CA 1
ATOM 1574 C C . GLU A 1 205 ? -14.503 -10.649 19.390 1.00 70.38 205 GLU A C 1
ATOM 1576 O O . GLU A 1 205 ? -13.540 -11.034 18.719 1.00 70.38 205 GLU A O 1
ATOM 1581 N N . THR A 1 206 ? -14.980 -9.409 19.287 1.00 59.66 206 THR A N 1
ATOM 1582 C CA . THR A 1 206 ? -14.419 -8.407 18.375 1.00 59.66 206 THR A CA 1
ATOM 1583 C C . THR A 1 206 ? -12.957 -8.103 18.710 1.00 59.66 206 THR A C 1
ATOM 1585 O O . THR A 1 206 ? -12.116 -8.064 17.811 1.00 59.66 206 THR A O 1
ATOM 1588 N N . ILE A 1 207 ? -12.614 -7.944 19.992 1.00 66.00 207 ILE A N 1
ATOM 1589 C CA . ILE A 1 207 ? -11.229 -7.735 20.439 1.00 66.00 207 ILE A CA 1
ATOM 1590 C C . ILE A 1 207 ? -10.350 -8.943 20.090 1.00 66.00 207 ILE A C 1
ATOM 1592 O O . ILE A 1 207 ? -9.234 -8.763 19.594 1.00 66.00 207 ILE A O 1
ATOM 1596 N N . ARG A 1 208 ? -10.851 -10.174 20.263 1.00 70.56 208 ARG A N 1
ATOM 1597 C CA . ARG A 1 208 ? -10.141 -11.399 19.859 1.00 70.56 208 ARG A CA 1
ATOM 1598 C C . ARG A 1 208 ? -9.855 -11.415 18.354 1.00 70.56 208 ARG A C 1
ATOM 1600 O O . ARG A 1 208 ? -8.707 -11.622 17.961 1.00 70.56 208 ARG A O 1
ATOM 1607 N N . LEU A 1 209 ? -10.863 -11.151 17.521 1.00 62.88 209 LEU A N 1
ATOM 1608 C CA . LEU A 1 209 ? -10.723 -11.101 16.058 1.00 62.88 209 LEU A CA 1
ATOM 1609 C C . LEU A 1 209 ? -9.763 -9.992 15.603 1.00 62.88 209 LEU A C 1
ATOM 1611 O O . LEU A 1 209 ? -8.968 -10.182 14.676 1.00 62.88 209 LEU A O 1
ATOM 1615 N N . LEU A 1 210 ? -9.798 -8.836 16.271 1.00 57.97 210 LEU A N 1
ATOM 1616 C CA . LEU A 1 210 ? -8.855 -7.748 16.029 1.00 57.97 210 LEU A CA 1
ATOM 1617 C C . LEU A 1 210 ? -7.427 -8.166 16.384 1.00 57.97 210 LEU A C 1
ATOM 1619 O O . LEU A 1 210 ? -6.518 -7.941 15.590 1.00 57.97 210 LEU A O 1
ATOM 1623 N N . LYS A 1 211 ? -7.217 -8.830 17.524 1.00 62.84 211 LYS A N 1
ATOM 1624 C CA . LYS A 1 211 ? -5.897 -9.326 17.938 1.00 62.84 211 LYS A CA 1
ATOM 1625 C C . LYS A 1 211 ? -5.315 -10.326 16.936 1.00 62.84 211 LYS A C 1
ATOM 1627 O O . LYS A 1 211 ? -4.149 -10.196 16.568 1.00 62.84 211 LYS A O 1
ATOM 1632 N N . GLU A 1 212 ? -6.122 -11.269 16.454 1.00 65.75 212 GLU A N 1
ATOM 1633 C CA . GLU A 1 212 ? -5.732 -12.221 15.401 1.00 65.75 212 GLU A CA 1
ATOM 1634 C C . GLU A 1 212 ? -5.373 -11.500 14.091 1.00 65.75 212 GLU A C 1
ATOM 1636 O O . GLU A 1 212 ? -4.338 -11.769 13.480 1.00 65.75 212 GLU A O 1
ATOM 1641 N N . SER A 1 213 ? -6.173 -10.509 13.689 1.00 61.09 213 SER A N 1
ATOM 1642 C CA . SER A 1 213 ? -5.891 -9.691 12.502 1.00 61.09 213 SER A CA 1
ATOM 1643 C C . SER A 1 213 ? -4.580 -8.911 12.636 1.00 61.09 213 SER A C 1
ATOM 1645 O O . SER A 1 213 ? -3.791 -8.856 11.693 1.00 61.09 213 SER A O 1
ATOM 1647 N N . MET A 1 214 ? -4.302 -8.352 13.816 1.00 63.66 214 MET A N 1
ATOM 1648 C CA . MET A 1 214 ? -3.057 -7.630 14.088 1.00 63.66 214 MET A CA 1
ATOM 1649 C C . MET A 1 214 ? -1.833 -8.549 14.074 1.00 63.66 214 MET A C 1
ATOM 1651 O O . MET A 1 214 ? -0.773 -8.139 13.599 1.00 63.66 214 MET A O 1
ATOM 1655 N N . GLN A 1 215 ? -1.969 -9.794 14.540 1.00 67.94 215 GLN A N 1
ATOM 1656 C CA . GLN A 1 215 ? -0.915 -10.803 14.420 1.00 67.94 215 GLN A CA 1
ATOM 1657 C C . GLN A 1 215 ? -0.608 -11.108 12.950 1.00 67.94 215 GLN A C 1
ATOM 1659 O O . GLN A 1 215 ? 0.555 -11.046 12.555 1.00 67.94 215 GLN A O 1
ATOM 1664 N N . ASN A 1 216 ? -1.638 -11.315 12.125 1.00 62.50 216 ASN A N 1
ATOM 1665 C CA . ASN A 1 216 ? -1.477 -11.558 10.689 1.00 62.50 216 ASN A CA 1
ATOM 1666 C C . ASN A 1 216 ? -0.828 -10.369 9.959 1.00 62.50 216 ASN A C 1
ATOM 1668 O O . ASN A 1 216 ? 0.060 -10.558 9.129 1.00 62.50 216 ASN A O 1
ATOM 1672 N N . ILE A 1 217 ? -1.233 -9.134 10.279 1.00 63.06 217 ILE A N 1
ATOM 1673 C CA . ILE A 1 217 ? -0.629 -7.915 9.714 1.00 63.06 217 ILE A CA 1
ATOM 1674 C C . ILE A 1 217 ? 0.850 -7.817 10.099 1.00 63.06 217 ILE A C 1
ATOM 1676 O O . ILE A 1 217 ? 1.682 -7.466 9.262 1.00 63.06 217 ILE A O 1
ATOM 1680 N N . ASN A 1 218 ? 1.189 -8.139 11.347 1.00 60.09 218 ASN A N 1
ATOM 1681 C CA . ASN A 1 218 ? 2.567 -8.119 11.819 1.00 60.09 218 ASN A CA 1
ATOM 1682 C C . ASN A 1 218 ? 3.429 -9.184 11.120 1.00 60.09 218 ASN A C 1
ATOM 1684 O O . ASN A 1 218 ? 4.536 -8.883 10.673 1.00 60.09 218 ASN A O 1
ATOM 1688 N N . GLU A 1 219 ? 2.916 -10.408 10.966 1.00 66.62 219 GLU A N 1
ATOM 1689 C CA . GLU A 1 219 ? 3.598 -11.474 10.222 1.00 66.62 219 GLU A CA 1
ATOM 1690 C C . GLU A 1 219 ? 3.799 -11.107 8.752 1.00 66.62 219 GLU A C 1
ATOM 1692 O O . GLU A 1 219 ? 4.911 -11.219 8.239 1.00 66.62 219 GLU A O 1
ATOM 1697 N N . PHE A 1 220 ? 2.762 -10.596 8.086 1.00 62.41 220 PHE A N 1
ATOM 1698 C CA . PHE A 1 220 ? 2.863 -10.126 6.708 1.00 62.41 220 PHE A CA 1
ATOM 1699 C C . PHE A 1 220 ? 3.896 -9.001 6.572 1.00 62.41 220 PHE A C 1
ATOM 1701 O O . PHE A 1 220 ? 4.769 -9.067 5.709 1.00 62.41 220 PHE A O 1
ATOM 1708 N N . SER A 1 221 ? 3.847 -7.998 7.454 1.00 64.81 221 SER A N 1
ATOM 1709 C CA . SER A 1 221 ? 4.816 -6.895 7.481 1.00 64.81 221 SER A CA 1
ATOM 1710 C C . SER A 1 221 ? 6.250 -7.414 7.605 1.00 64.81 221 SER A C 1
ATOM 1712 O O . SER A 1 221 ? 7.133 -7.022 6.839 1.00 64.81 221 SER A O 1
ATOM 1714 N N . ARG A 1 222 ? 6.470 -8.379 8.504 1.00 66.44 222 ARG A N 1
ATOM 1715 C CA . ARG A 1 222 ? 7.764 -9.037 8.681 1.00 66.44 222 ARG A CA 1
ATOM 1716 C C . ARG A 1 222 ? 8.199 -9.811 7.436 1.00 66.44 222 ARG A C 1
ATOM 1718 O O . ARG A 1 222 ? 9.343 -9.672 7.019 1.00 66.44 222 ARG A O 1
ATOM 1725 N N . MET A 1 223 ? 7.305 -10.576 6.810 1.00 63.97 223 MET A N 1
ATOM 1726 C CA . MET A 1 223 ? 7.607 -11.314 5.578 1.00 63.97 223 MET A CA 1
ATOM 1727 C C . MET A 1 223 ? 8.022 -10.386 4.435 1.00 63.97 223 MET A C 1
ATOM 1729 O O . MET A 1 223 ? 8.957 -10.698 3.697 1.00 63.97 223 MET A O 1
ATOM 1733 N N . ILE A 1 224 ? 7.346 -9.245 4.284 1.00 60.03 224 ILE A N 1
ATOM 1734 C CA . ILE A 1 224 ? 7.703 -8.257 3.265 1.00 60.03 224 ILE A CA 1
ATOM 1735 C C . ILE A 1 224 ? 9.026 -7.559 3.602 1.00 60.03 224 ILE A C 1
ATOM 1737 O O . ILE A 1 224 ? 9.824 -7.327 2.696 1.00 60.03 224 ILE A O 1
ATOM 1741 N N . SER A 1 225 ? 9.285 -7.275 4.881 1.00 61.97 225 SER A N 1
ATOM 1742 C CA . SER A 1 225 ? 10.561 -6.715 5.347 1.00 61.97 225 SER A CA 1
ATOM 1743 C C . SER A 1 225 ? 11.738 -7.656 5.062 1.00 61.97 225 SER A C 1
ATOM 1745 O O . SER A 1 225 ? 12.744 -7.238 4.492 1.00 61.97 225 SER A O 1
ATOM 1747 N N . GLU A 1 226 ? 11.596 -8.942 5.388 1.00 72.50 226 GLU A N 1
ATOM 1748 C CA . GLU A 1 226 ? 12.647 -9.946 5.193 1.00 72.50 226 GLU A CA 1
ATOM 1749 C C . GLU A 1 226 ? 12.838 -10.311 3.711 1.00 72.50 226 GLU A C 1
ATOM 1751 O O . GLU A 1 226 ? 13.951 -10.634 3.287 1.00 72.50 226 GLU A O 1
ATOM 1756 N N . ASN A 1 227 ? 11.773 -10.266 2.901 1.00 70.88 227 ASN A N 1
ATOM 1757 C CA . ASN A 1 227 ? 11.847 -10.573 1.477 1.00 70.88 227 ASN A CA 1
ATOM 1758 C C . ASN A 1 227 ? 10.828 -9.780 0.626 1.00 70.88 227 ASN A C 1
ATOM 1760 O O . ASN A 1 227 ? 9.771 -10.308 0.254 1.00 70.88 227 ASN A O 1
ATOM 1764 N N . PRO A 1 228 ? 11.187 -8.562 0.177 1.00 65.25 228 PRO A N 1
ATOM 1765 C CA . PRO A 1 228 ? 10.314 -7.722 -0.648 1.00 65.25 228 PRO A CA 1
ATOM 1766 C C . PRO A 1 228 ? 9.941 -8.357 -1.996 1.00 65.25 228 PRO A C 1
ATOM 1768 O O . PRO A 1 228 ? 8.929 -8.005 -2.603 1.00 65.25 228 PRO A O 1
ATOM 1771 N N . SER A 1 229 ? 10.734 -9.327 -2.478 1.00 66.75 229 SER A N 1
ATOM 1772 C CA . SER A 1 229 ? 10.488 -9.997 -3.762 1.00 66.75 229 SER A CA 1
ATOM 1773 C C . SER A 1 229 ? 9.212 -10.856 -3.773 1.00 66.75 229 SER A C 1
ATOM 1775 O O . SER A 1 229 ? 8.697 -11.187 -4.845 1.00 66.75 229 SER A O 1
ATOM 1777 N N . LEU A 1 230 ? 8.656 -11.177 -2.595 1.00 64.19 230 LEU A N 1
ATOM 1778 C CA . LEU A 1 230 ? 7.397 -11.915 -2.443 1.00 64.19 230 LEU A CA 1
ATOM 1779 C C . LEU A 1 230 ? 6.194 -11.173 -3.045 1.00 64.19 230 LEU A C 1
ATOM 1781 O O . LEU A 1 230 ? 5.292 -11.822 -3.579 1.00 64.19 230 LEU A O 1
ATOM 1785 N N . LEU A 1 231 ? 6.218 -9.836 -3.067 1.00 59.41 231 LEU A N 1
ATOM 1786 C CA . LEU A 1 231 ? 5.178 -9.015 -3.702 1.00 59.41 231 LEU A CA 1
ATOM 1787 C C . LEU A 1 231 ? 5.063 -9.273 -5.212 1.00 59.41 231 LEU A C 1
ATOM 1789 O O . LEU A 1 231 ? 3.988 -9.127 -5.790 1.00 59.41 231 LEU A O 1
ATOM 1793 N N . PHE A 1 232 ? 6.156 -9.698 -5.849 1.00 56.75 232 PHE A N 1
ATOM 1794 C CA . PHE A 1 232 ? 6.224 -9.917 -7.295 1.00 56.75 232 PHE A CA 1
ATOM 1795 C C . PHE A 1 232 ? 5.974 -11.375 -7.699 1.00 56.75 232 PHE A C 1
ATOM 1797 O O . PHE A 1 232 ? 5.629 -11.633 -8.850 1.00 56.75 232 PHE A O 1
ATOM 1804 N N . LYS A 1 233 ? 6.099 -12.335 -6.771 1.00 56.91 233 LYS A N 1
ATOM 1805 C CA . LYS A 1 233 ? 5.838 -13.764 -7.034 1.00 56.91 233 LYS A CA 1
ATOM 1806 C C . LYS A 1 233 ? 4.362 -14.156 -6.946 1.00 56.91 233 LYS A C 1
ATOM 1808 O O . LYS A 1 233 ? 3.964 -15.113 -7.602 1.00 56.91 233 LYS A O 1
ATOM 1813 N N . SER A 1 234 ? 3.552 -13.412 -6.189 1.00 52.09 234 SER A N 1
ATOM 1814 C CA . SER A 1 234 ? 2.121 -13.705 -5.989 1.00 52.09 234 SER A CA 1
ATOM 1815 C C . SER A 1 234 ? 1.296 -13.677 -7.293 1.00 52.09 234 SER A C 1
ATOM 1817 O O . SER A 1 234 ? 0.299 -14.377 -7.417 1.00 52.09 234 SER A O 1
ATOM 1819 N N . ARG A 1 235 ? 1.743 -12.948 -8.328 1.00 47.78 235 ARG A N 1
ATOM 1820 C CA . ARG A 1 235 ? 0.996 -12.786 -9.592 1.00 47.78 235 ARG A CA 1
ATOM 1821 C C . ARG A 1 235 ? 1.220 -13.875 -10.652 1.00 47.78 235 ARG A C 1
ATOM 1823 O O . ARG A 1 235 ? 0.605 -13.795 -11.711 1.00 47.78 235 ARG A O 1
ATOM 1830 N N . SER A 1 236 ? 2.080 -14.864 -10.402 1.00 49.44 236 SER A N 1
ATOM 1831 C CA . SER A 1 236 ? 2.527 -15.818 -11.437 1.00 49.44 236 SER A CA 1
ATOM 1832 C C . SER A 1 236 ? 1.976 -17.239 -11.281 1.00 49.44 236 SER A C 1
ATOM 1834 O O . SER A 1 236 ? 2.313 -18.105 -12.085 1.00 49.44 236 SER A O 1
ATOM 1836 N N . ALA A 1 237 ? 1.154 -17.499 -10.265 1.00 50.25 237 ALA A N 1
ATOM 1837 C CA . ALA A 1 237 ? 0.686 -18.839 -9.920 1.00 50.25 237 ALA A CA 1
ATOM 1838 C C . ALA A 1 237 ? -0.839 -18.973 -10.056 1.00 50.25 237 ALA A C 1
ATOM 1840 O O . ALA A 1 237 ? -1.482 -19.377 -9.107 1.00 50.25 237 ALA A O 1
ATOM 1841 N N . ASP A 1 238 ? -1.414 -18.610 -11.209 1.00 52.59 238 ASP A N 1
ATOM 1842 C CA . ASP A 1 238 ? -2.838 -18.870 -11.510 1.00 52.59 238 ASP A CA 1
ATOM 1843 C C . ASP A 1 238 ? -3.122 -18.971 -13.022 1.00 52.59 238 ASP A C 1
ATOM 1845 O O . ASP A 1 238 ? -4.088 -18.439 -13.566 1.00 52.59 238 ASP A O 1
ATOM 1849 N N . SER A 1 239 ? -2.268 -19.676 -13.762 1.00 52.47 239 SER A N 1
ATOM 1850 C CA . SER A 1 239 ? -2.664 -20.157 -15.089 1.00 52.47 239 SER A CA 1
ATOM 1851 C C . SER A 1 239 ? -2.029 -21.509 -15.374 1.00 52.47 239 SER A C 1
ATOM 1853 O O . SER A 1 239 ? -0.871 -21.732 -15.041 1.00 52.47 239 SER A O 1
ATOM 1855 N N . TYR A 1 240 ? -2.818 -22.382 -16.004 1.00 49.47 240 TYR A N 1
ATOM 1856 C CA . TYR A 1 240 ? -2.555 -23.782 -16.361 1.00 49.47 240 TYR A CA 1
ATOM 1857 C C . TYR A 1 240 ? -2.979 -24.857 -15.346 1.00 49.47 240 TYR A C 1
ATOM 1859 O O . TYR A 1 240 ? -2.170 -25.625 -14.838 1.00 49.47 240 TYR A O 1
ATOM 1867 N N . GLN A 1 241 ? -4.298 -25.037 -15.220 1.00 46.03 241 GLN A N 1
ATOM 1868 C CA . GLN A 1 241 ? -4.885 -26.373 -15.385 1.00 46.03 241 GLN A CA 1
ATOM 1869 C C . GLN A 1 241 ? -6.045 -26.306 -16.383 1.00 46.03 241 GLN A C 1
ATOM 1871 O O . GLN A 1 241 ? -7.183 -26.006 -16.045 1.00 46.03 241 GLN A O 1
ATOM 1876 N N . GLY A 1 242 ? -5.718 -26.562 -17.644 1.00 44.72 242 GLY A N 1
ATOM 1877 C CA . GLY A 1 242 ? -6.666 -26.776 -18.730 1.00 44.72 242 GLY A CA 1
ATOM 1878 C C . GLY A 1 242 ? -5.985 -27.682 -19.740 1.00 44.72 242 GLY A C 1
ATOM 1879 O O . GLY A 1 242 ? -5.377 -27.198 -20.690 1.00 44.72 242 GLY A O 1
ATOM 1880 N N . GLY A 1 243 ? -5.964 -28.980 -19.440 1.00 51.06 243 GLY A N 1
ATOM 1881 C CA . GLY A 1 243 ? -5.463 -29.999 -20.358 1.00 51.06 243 GLY A CA 1
ATOM 1882 C C . GLY A 1 243 ? -6.490 -30.307 -21.455 1.00 51.06 243 GLY A C 1
ATOM 1883 O O . GLY A 1 243 ? -7.687 -30.124 -21.214 1.00 51.06 243 GLY A O 1
ATOM 1884 N N . PRO A 1 244 ? -6.043 -30.747 -22.643 1.00 52.56 244 PRO A N 1
ATOM 1885 C CA . PRO A 1 244 ? -6.895 -31.452 -23.595 1.00 52.56 244 PRO A CA 1
ATOM 1886 C C . PRO A 1 244 ? -7.251 -32.866 -23.113 1.00 52.56 244 PRO A C 1
ATOM 1888 O O . PRO A 1 244 ? -6.435 -33.473 -22.379 1.00 52.56 244 PRO A O 1
#

Radius of gyration: 47.4 Å; Cα contacts (8 Å, |Δi|>4): 163; chains: 1; bounding box: 97×50×127 Å

pLDDT: mean 71.37, std 13.91, range [44.72, 95.31]

Secondary structure (DSSP, 8-state):
-EETTEE-EEEEEEEE-SS-TT-EEEEEEE-TT---BTT-EEEEEEETTTTEEEEEEE---TTSPBPPTT---EE---HHHHHHHHHHHHHHHHHHHHHHHHHHT-HHHHHHHHHHHHHHHHHHHHHHHHHHHHHHHHHHHHHHHHHHHHHHHHHHHHHHT--SSS-HHHHHHHHHHHHHHHHHHHHHHHHHHHHHHHHHHHHHHHHHHHHHHHHHHHHHHHHHHH-TTHHHHGGGSS------

Foldseek 3Di:
DEEPNHPFWDWDDWDQDPVHNVDIDTDIDGPPPPFDFQQKAWEWEADPPVRDTDTYIDDDDVPGDGDDPPDDHHHDYYPVVVVVVVVVVVVVVVVVVVVVLDVVLDPVVLVVLVVVLVVLVVVLVVVVVVLVVVVVVLVVVLVVLVVVLVVLVVVLVVVVVPPPDDDVPVVVVVSVVSVVVSVVSVVVSVVCVVVVVVVSVVVVVVSVVVNVVSVVSNVVSVVCVVPVCVVVVVPPPPDDDDDD

Mean predicted aligned error: 18.01 Å